Protein AF-A0A960SUM1-F1 (afdb_monomer_lite)

pLDDT: mean 92.99, std 6.2, range [63.38, 98.19]

Structure (mmCIF, N/CA/C/O backbone):
data_AF-A0A960SUM1-F1
#
_entry.id   AF-A0A960SUM1-F1
#
loop_
_atom_site.group_PDB
_atom_site.id
_atom_site.type_symbol
_atom_site.label_atom_id
_atom_site.label_alt_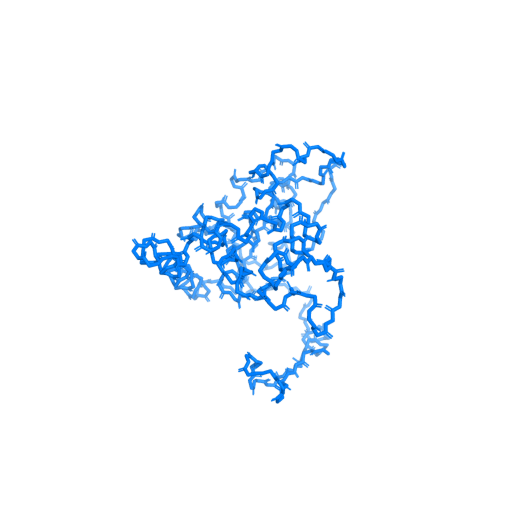id
_atom_s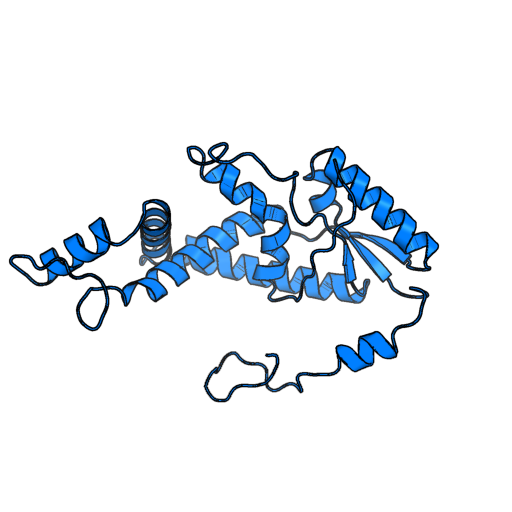ite.label_comp_id
_atom_site.label_asym_id
_atom_site.label_entity_id
_atom_site.label_seq_id
_atom_site.pdbx_PDB_ins_code
_atom_site.Cartn_x
_atom_site.Cartn_y
_atom_site.Cartn_z
_atom_site.occupancy
_atom_site.B_iso_or_equiv
_atom_site.auth_seq_id
_atom_site.auth_comp_id
_atom_site.auth_asym_id
_atom_site.auth_atom_id
_atom_site.pdbx_PDB_model_num
ATOM 1 N N . LEU A 1 1 ? -17.560 8.010 -10.080 1.00 82.81 1 LEU A N 1
ATOM 2 C CA . LEU A 1 1 ? -16.302 7.242 -10.227 1.00 82.81 1 LEU A CA 1
ATOM 3 C C . LEU A 1 1 ? -16.502 5.777 -9.865 1.00 82.81 1 LEU A C 1
ATOM 5 O O . LEU A 1 1 ? -16.188 4.947 -10.697 1.00 82.81 1 LEU A O 1
ATOM 9 N N . ALA A 1 2 ? -17.027 5.442 -8.680 1.00 86.62 2 ALA A N 1
ATOM 10 C CA . ALA A 1 2 ? -17.318 4.045 -8.345 1.00 86.62 2 ALA A CA 1
ATOM 11 C C . ALA A 1 2 ? -18.389 3.439 -9.278 1.00 86.62 2 ALA A C 1
ATOM 13 O O . ALA A 1 2 ? -19.322 4.141 -9.673 1.00 86.62 2 ALA A O 1
ATOM 14 N N . GLY A 1 3 ? -18.257 2.151 -9.601 1.00 87.38 3 GLY A N 1
ATOM 15 C CA . GLY A 1 3 ? -19.145 1.427 -10.514 1.00 87.38 3 GLY A CA 1
ATOM 16 C C . GLY A 1 3 ? -18.465 0.195 -11.091 1.00 87.38 3 GLY A C 1
ATOM 17 O O . GLY A 1 3 ? -17.241 0.147 -11.159 1.00 87.38 3 GLY A O 1
ATOM 18 N N . HIS A 1 4 ? -19.258 -0.787 -11.514 1.00 92.00 4 HIS A N 1
ATOM 19 C CA . HIS A 1 4 ? -18.768 -1.805 -12.438 1.00 92.00 4 HIS A CA 1
ATOM 20 C C . HIS A 1 4 ? -18.506 -1.158 -13.804 1.00 92.00 4 HIS A C 1
ATOM 22 O O . HIS A 1 4 ? -19.353 -0.405 -14.292 1.00 92.00 4 HIS A O 1
ATOM 28 N N . ASP A 1 5 ? -17.388 -1.498 -14.441 1.00 92.94 5 ASP A N 1
ATOM 29 C CA . ASP A 1 5 ? -17.043 -1.059 -15.793 1.00 92.94 5 ASP A CA 1
ATOM 30 C C . ASP A 1 5 ? -16.817 -2.284 -16.694 1.00 92.94 5 ASP A C 1
ATOM 32 O O . ASP A 1 5 ? -15.903 -3.068 -16.440 1.00 92.94 5 ASP A O 1
ATOM 36 N N . PRO A 1 6 ? -17.596 -2.466 -17.779 1.00 94.94 6 PRO A N 1
ATOM 37 C CA . PRO A 1 6 ? -17.378 -3.568 -18.717 1.00 94.94 6 PRO A CA 1
ATOM 38 C C . PRO A 1 6 ? -16.003 -3.545 -19.411 1.00 94.94 6 PRO A C 1
ATOM 40 O O . PRO A 1 6 ? -15.608 -4.565 -19.975 1.00 94.94 6 PRO A O 1
ATOM 43 N N . LYS A 1 7 ? -15.274 -2.419 -19.398 1.00 97.31 7 LYS A N 1
ATOM 44 C CA . LYS A 1 7 ? -13.903 -2.315 -19.929 1.00 97.31 7 LYS A CA 1
ATOM 45 C C . LYS A 1 7 ? -12.823 -2.710 -18.917 1.00 97.31 7 LYS A C 1
ATOM 47 O O . LYS A 1 7 ? -11.662 -2.830 -19.307 1.00 97.31 7 LYS A O 1
ATOM 52 N N . ASP A 1 8 ? -13.190 -2.933 -17.657 1.00 96.38 8 ASP A N 1
ATOM 53 C CA . ASP A 1 8 ? -12.288 -3.353 -16.590 1.00 96.38 8 ASP A CA 1
ATOM 54 C C . ASP A 1 8 ? -12.737 -4.697 -16.002 1.00 96.38 8 ASP A C 1
ATOM 56 O O . ASP A 1 8 ? -13.660 -4.783 -15.189 1.00 96.38 8 ASP A O 1
ATOM 60 N N . ALA A 1 9 ? -12.027 -5.761 -16.389 1.00 96.38 9 ALA A N 1
ATOM 61 C CA . ALA A 1 9 ? -12.263 -7.119 -15.904 1.00 96.38 9 ALA A CA 1
ATOM 62 C C . ALA A 1 9 ? -12.023 -7.286 -14.390 1.00 96.38 9 ALA A C 1
ATOM 64 O O . ALA A 1 9 ? -12.468 -8.278 -13.814 1.00 96.38 9 ALA A O 1
ATOM 65 N N . THR A 1 10 ? -11.328 -6.343 -13.747 1.00 94.69 10 THR A N 1
ATOM 66 C CA . THR A 1 10 ? -11.080 -6.338 -12.298 1.00 94.69 10 THR A CA 1
ATOM 67 C C . THR A 1 10 ? -12.134 -5.554 -11.515 1.00 94.69 10 THR A C 1
ATOM 69 O O . THR A 1 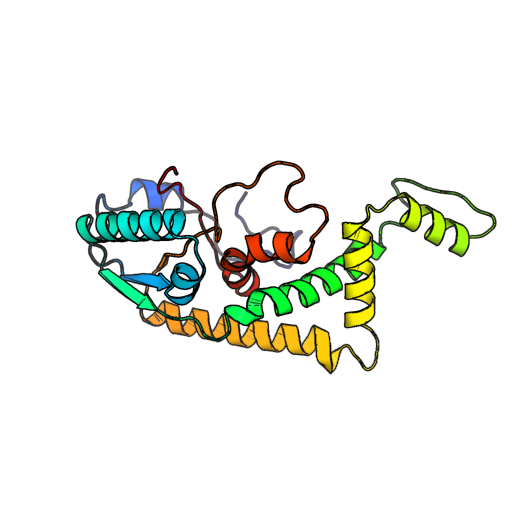10 ? -12.175 -5.646 -10.286 1.00 94.69 10 THR A O 1
ATOM 72 N N . SER A 1 11 ? -13.030 -4.831 -12.201 1.00 94.12 11 SER A N 1
ATOM 73 C CA . SER A 1 11 ? -14.094 -4.069 -11.550 1.00 94.12 11 SER A CA 1
ATOM 74 C C . SER A 1 11 ? -15.134 -4.994 -10.904 1.00 94.12 11 SER A C 1
ATOM 76 O O . SER A 1 11 ? -15.616 -5.973 -11.484 1.00 94.12 11 SER A O 1
ATOM 78 N N . ALA A 1 12 ? -15.502 -4.699 -9.657 1.00 90.69 12 ALA A N 1
ATOM 79 C CA . ALA A 1 12 ? -16.469 -5.512 -8.931 1.00 90.69 12 ALA A CA 1
ATOM 80 C C . ALA A 1 12 ? -17.883 -5.328 -9.505 1.00 90.69 12 ALA A C 1
ATOM 82 O O . ALA A 1 12 ? -18.378 -4.209 -9.618 1.00 90.69 12 ALA A O 1
ATOM 83 N N . ARG A 1 13 ? -18.599 -6.433 -9.754 1.00 85.62 13 ARG A N 1
ATOM 84 C CA . ARG A 1 13 ? -20.017 -6.444 -10.190 1.00 85.62 13 ARG A CA 1
ATOM 85 C C . ARG A 1 13 ? -21.023 -6.032 -9.102 1.00 85.62 13 ARG A C 1
ATOM 87 O O . ARG A 1 13 ? -22.221 -6.257 -9.245 1.00 85.62 13 ARG A O 1
ATOM 94 N N . ARG A 1 14 ? -20.553 -5.467 -7.990 1.00 78.69 14 ARG A N 1
ATOM 95 C CA . ARG A 1 14 ? -21.400 -5.010 -6.884 1.00 78.69 14 ARG A CA 1
ATOM 96 C C . ARG A 1 14 ? -21.939 -3.617 -7.203 1.00 78.69 14 ARG A C 1
ATOM 98 O O . ARG A 1 14 ? -21.248 -2.818 -7.831 1.00 78.69 14 ARG A O 1
ATOM 105 N N . LEU A 1 15 ? -23.154 -3.313 -6.744 1.00 63.38 15 LEU A N 1
ATOM 106 C CA . LEU A 1 15 ? -23.704 -1.961 -6.835 1.00 63.38 15 LEU A CA 1
ATOM 107 C C . LEU A 1 15 ? -22.746 -0.979 -6.156 1.00 63.38 15 LEU A C 1
ATOM 109 O O . LEU A 1 15 ? -22.524 -1.043 -4.947 1.00 63.38 15 LEU A O 1
ATOM 113 N N . ALA A 1 16 ? -22.175 -0.080 -6.949 1.00 63.44 16 ALA A N 1
ATOM 114 C CA . ALA A 1 16 ? -21.485 1.080 -6.428 1.00 63.44 16 ALA A CA 1
ATOM 115 C C . ALA A 1 16 ? -22.516 2.135 -6.040 1.00 63.44 16 ALA A C 1
ATOM 117 O O . ALA A 1 16 ? -23.421 2.444 -6.812 1.00 63.44 16 ALA A O 1
ATOM 118 N N . GLY A 1 17 ? -22.372 2.705 -4.849 1.00 66.50 17 GLY A N 1
ATOM 119 C CA . GLY A 1 17 ? -23.278 3.739 -4.374 1.00 66.50 17 GLY A CA 1
ATOM 120 C C . GLY A 1 17 ? -23.439 3.700 -2.868 1.00 66.50 17 GLY A C 1
ATOM 121 O O . GLY A 1 17 ? -22.749 2.966 -2.171 1.00 66.50 17 GLY A O 1
ATOM 122 N N . GLY A 1 18 ? -24.333 4.540 -2.363 1.00 77.62 18 GLY A N 1
ATOM 123 C CA . GLY A 1 18 ? -24.683 4.549 -0.949 1.00 77.62 18 GLY A CA 1
ATOM 124 C C . GLY A 1 18 ? -23.798 5.420 -0.065 1.00 77.62 18 GLY A C 1
ATOM 125 O O . GLY A 1 18 ? -24.244 5.726 1.019 1.00 77.62 18 GLY A O 1
ATOM 126 N N . HIS A 1 19 ? -22.635 5.924 -0.494 1.00 83.56 19 HIS A N 1
ATOM 127 C CA . HIS A 1 19 ? -21.802 6.795 0.361 1.00 83.56 19 HIS A CA 1
ATOM 128 C C . HIS A 1 19 ? -22.527 8.073 0.821 1.00 83.56 19 HIS A C 1
ATOM 130 O O . HIS A 1 19 ? -22.456 8.444 1.987 1.00 83.56 19 HIS A O 1
ATOM 136 N N . ALA A 1 20 ? -23.252 8.741 -0.084 1.00 81.62 20 ALA A N 1
ATOM 137 C CA . ALA A 1 20 ? -24.026 9.937 0.256 1.00 81.62 20 ALA A CA 1
ATOM 138 C C . ALA A 1 20 ? -25.214 9.616 1.176 1.00 81.62 20 ALA A C 1
ATOM 140 O O . ALA A 1 20 ? -25.508 10.387 2.085 1.00 81.62 20 ALA A O 1
ATOM 141 N N . ALA A 1 21 ? -25.867 8.469 0.958 1.00 81.88 21 ALA A N 1
ATOM 142 C CA . ALA A 1 21 ? -26.927 7.985 1.834 1.00 81.88 21 ALA A CA 1
ATOM 143 C C . ALA A 1 21 ? -26.365 7.611 3.212 1.00 81.88 21 ALA A C 1
ATOM 145 O O . ALA A 1 21 ? -26.797 8.169 4.204 1.00 81.88 21 ALA A O 1
ATOM 146 N N . ALA A 1 22 ? -25.306 6.805 3.254 1.00 82.81 22 ALA A N 1
ATOM 147 C CA . ALA A 1 22 ? -24.573 6.431 4.455 1.00 82.81 22 ALA A CA 1
ATOM 148 C C . ALA A 1 22 ? -24.087 7.648 5.246 1.00 82.81 22 ALA A C 1
ATOM 150 O O . ALA A 1 22 ? -24.146 7.616 6.461 1.00 82.81 22 ALA A O 1
ATOM 151 N N . ARG A 1 23 ? -23.654 8.735 4.589 1.00 83.25 23 ARG A N 1
ATOM 152 C CA . ARG A 1 23 ? -23.311 9.992 5.273 1.00 83.25 23 ARG A CA 1
ATOM 153 C C . ARG A 1 23 ? -24.536 10.691 5.861 1.00 83.25 23 ARG A C 1
ATOM 155 O O . ARG A 1 23 ? -24.449 11.215 6.963 1.00 83.25 23 ARG A O 1
ATOM 162 N N . ARG A 1 24 ? -25.632 10.786 5.107 1.00 83.62 24 ARG A N 1
ATOM 163 C CA . ARG A 1 24 ? -26.866 11.448 5.562 1.00 83.62 24 ARG A CA 1
ATOM 164 C C . ARG A 1 24 ? -27.513 10.685 6.718 1.00 83.62 24 ARG A C 1
ATOM 166 O O . ARG A 1 24 ? -28.018 11.307 7.641 1.00 83.62 24 ARG A O 1
ATOM 173 N N . ASP A 1 25 ? -27.476 9.363 6.636 1.00 83.19 25 ASP A N 1
ATOM 174 C CA . ASP A 1 25 ? -28.108 8.441 7.572 1.00 83.19 25 ASP A CA 1
ATOM 175 C C . ASP A 1 25 ? -27.117 7.995 8.671 1.00 83.19 25 ASP A C 1
ATOM 177 O O . ASP A 1 25 ? -27.452 7.149 9.498 1.00 83.19 25 ASP A O 1
ATOM 181 N N . ALA A 1 26 ? -25.890 8.543 8.678 1.00 80.81 26 ALA A N 1
ATOM 182 C CA . ALA A 1 26 ? -24.887 8.244 9.691 1.00 80.81 26 ALA A CA 1
ATOM 183 C C . ALA A 1 26 ? -25.389 8.716 11.063 1.00 80.81 26 ALA A C 1
ATOM 185 O O . ALA A 1 26 ? -25.790 9.879 11.189 1.00 80.81 26 ALA A O 1
ATOM 186 N N . PRO A 1 27 ? -25.336 7.860 12.097 1.00 76.44 27 PRO A N 1
ATOM 187 C CA . PRO A 1 27 ? -25.594 8.308 13.454 1.00 76.44 27 PRO A CA 1
ATOM 188 C C . PRO A 1 27 ? -24.605 9.419 13.834 1.00 76.44 27 PRO A C 1
ATOM 190 O O . PRO A 1 27 ? -23.462 9.453 13.376 1.00 76.44 27 PRO A O 1
ATOM 193 N N . GLY A 1 28 ? -25.060 10.359 14.665 1.00 80.00 28 GLY A N 1
ATOM 194 C CA . GLY A 1 28 ? -24.212 11.441 15.182 1.00 80.00 28 GLY A CA 1
ATOM 195 C C . GLY A 1 28 ? -23.174 10.974 16.214 1.00 80.00 28 GLY A C 1
ATOM 196 O O . GLY A 1 28 ? -22.300 11.756 16.598 1.00 80.00 28 GLY A O 1
ATOM 197 N N . ASP A 1 29 ? -23.274 9.718 16.649 1.00 88.38 29 ASP A N 1
ATOM 198 C CA . ASP A 1 29 ? -22.363 9.030 17.558 1.00 88.38 29 ASP A CA 1
ATOM 199 C C . ASP A 1 29 ? -21.827 7.727 16.930 1.00 88.38 29 ASP A C 1
ATOM 201 O O . ASP A 1 29 ? -22.209 7.332 15.827 1.00 88.38 29 ASP A O 1
ATOM 205 N N . LEU A 1 30 ? -20.885 7.089 17.621 1.00 92.56 30 LEU A N 1
ATOM 206 C CA . LEU A 1 30 ? -20.239 5.834 17.236 1.00 92.56 30 LEU A CA 1
ATOM 207 C C . LEU A 1 30 ? -20.667 4.671 18.144 1.00 92.56 30 LEU A C 1
ATOM 209 O O . LEU A 1 30 ? -19.923 3.698 18.291 1.00 92.56 30 LEU A O 1
ATOM 213 N N . GLY A 1 31 ? -21.848 4.766 18.762 1.00 93.94 31 GLY A N 1
ATOM 214 C CA . GLY A 1 31 ? -22.364 3.755 19.676 1.00 93.94 31 GLY A CA 1
ATOM 215 C C . GLY A 1 31 ? -22.376 2.360 19.046 1.00 93.94 31 GLY A C 1
ATOM 216 O O . GLY A 1 31 ? -22.973 2.136 17.995 1.00 93.94 31 GLY A O 1
ATOM 217 N N . GLY A 1 32 ? -21.699 1.407 19.690 1.00 90.62 32 GLY A N 1
ATOM 218 C CA . GLY A 1 32 ? -21.639 0.012 19.238 1.00 90.62 32 GLY A CA 1
ATOM 219 C C . GLY A 1 32 ? -20.641 -0.273 18.108 1.00 90.62 32 GLY A C 1
ATOM 220 O O . GLY A 1 32 ? -20.494 -1.433 17.730 1.00 90.62 32 GLY A O 1
ATOM 221 N N . VAL A 1 33 ? -19.921 0.733 17.600 1.00 96.12 33 VAL A N 1
ATOM 222 C CA . VAL A 1 33 ? -18.839 0.532 16.623 1.00 96.12 33 VAL A CA 1
ATOM 223 C C . VAL A 1 33 ? -17.599 -0.012 17.334 1.00 96.12 33 VAL A C 1
ATOM 225 O O . VAL A 1 33 ? -17.149 0.552 18.334 1.00 96.12 33 VAL A O 1
ATOM 228 N N . ARG A 1 34 ? -17.017 -1.097 16.816 1.00 97.81 34 ARG A N 1
ATOM 229 C CA . ARG A 1 34 ? -15.781 -1.704 17.333 1.00 97.81 34 ARG A CA 1
ATOM 230 C C . ARG A 1 34 ? -14.603 -1.319 16.450 1.00 97.81 34 ARG A C 1
ATOM 232 O O . ARG A 1 34 ? -14.585 -1.627 15.259 1.00 97.81 34 ARG A O 1
ATOM 239 N N . ILE A 1 35 ? -13.597 -0.680 17.026 1.00 98.19 35 ILE A N 1
ATOM 240 C CA . ILE A 1 35 ? -12.413 -0.203 16.313 1.00 98.19 35 ILE A CA 1
ATOM 241 C C . ILE A 1 35 ? -11.183 -0.932 16.855 1.00 98.19 35 ILE A C 1
ATOM 243 O O . ILE A 1 35 ? -10.881 -0.879 18.045 1.00 98.19 35 ILE A O 1
ATOM 247 N N . GLY A 1 36 ? -10.459 -1.619 15.976 1.00 97.94 36 GLY A N 1
ATOM 248 C CA . GLY A 1 36 ? -9.147 -2.169 16.302 1.00 97.94 36 GLY A CA 1
ATOM 249 C C . GLY A 1 36 ? -8.092 -1.072 16.248 1.00 97.94 36 GLY A C 1
ATOM 250 O O . GLY A 1 36 ? -7.974 -0.408 15.224 1.00 97.94 36 GLY A O 1
ATOM 251 N N . LEU A 1 37 ? -7.326 -0.879 17.315 1.00 97.44 37 LEU A N 1
ATOM 252 C CA . LEU A 1 37 ? -6.168 0.010 17.334 1.00 97.44 37 LEU A CA 1
ATOM 253 C C . LEU A 1 37 ? -4.916 -0.801 16.983 1.00 97.44 37 LEU A C 1
ATOM 255 O O . LEU A 1 37 ? -4.542 -1.696 17.740 1.00 97.44 37 LEU A O 1
ATOM 259 N N . ASP A 1 38 ? -4.304 -0.532 15.826 1.00 95.88 38 ASP A N 1
ATOM 260 C CA . ASP A 1 38 ? -3.139 -1.289 15.349 1.00 95.88 38 ASP A CA 1
ATOM 261 C C . ASP A 1 38 ? -1.906 -0.970 16.202 1.00 95.88 38 ASP A C 1
ATOM 263 O O . ASP A 1 38 ? -1.250 0.065 16.046 1.00 95.88 38 ASP A O 1
ATOM 267 N N . ARG A 1 39 ? -1.597 -1.885 17.122 1.00 94.75 39 ARG A N 1
ATOM 268 C CA . ARG A 1 39 ? -0.519 -1.716 18.091 1.00 94.75 39 ARG A CA 1
ATOM 269 C C . ARG A 1 39 ? 0.852 -1.681 17.429 1.00 94.75 39 ARG A C 1
ATOM 271 O O . ARG A 1 39 ? 1.679 -0.849 17.788 1.00 94.75 39 ARG A O 1
ATOM 278 N N . TRP A 1 40 ? 1.085 -2.554 16.452 1.00 94.25 40 TRP A N 1
ATOM 279 C CA . TRP A 1 40 ? 2.355 -2.584 15.732 1.00 94.25 40 TRP A CA 1
ATOM 280 C C . TRP A 1 40 ? 2.570 -1.274 14.969 1.00 94.25 40 TRP A C 1
ATOM 282 O O . TRP A 1 40 ? 3.655 -0.701 15.007 1.00 94.25 40 TRP A O 1
ATOM 292 N N . ALA A 1 41 ? 1.526 -0.749 14.325 1.00 94.62 41 ALA A N 1
ATOM 293 C CA . ALA A 1 41 ? 1.627 0.521 13.617 1.00 94.62 41 ALA A CA 1
ATOM 294 C C . ALA A 1 41 ? 1.882 1.709 14.561 1.00 94.62 41 ALA A C 1
ATOM 296 O O . ALA A 1 41 ? 2.674 2.591 14.226 1.00 94.62 41 ALA A O 1
ATOM 297 N N . LEU A 1 42 ? 1.253 1.725 15.742 1.00 95.19 42 LEU A N 1
ATOM 298 C CA . LEU A 1 42 ? 1.525 2.719 16.784 1.00 95.19 42 LEU A CA 1
ATOM 299 C C . LEU A 1 42 ? 2.964 2.654 17.291 1.00 95.19 42 LEU A C 1
ATOM 301 O O . LEU A 1 42 ? 3.599 3.695 17.442 1.00 95.19 42 LEU A O 1
ATOM 305 N N . GLU A 1 43 ? 3.481 1.448 17.542 1.00 94.62 43 GLU A N 1
ATOM 306 C CA . GLU A 1 43 ? 4.853 1.226 18.008 1.00 94.62 43 GLU A CA 1
ATOM 307 C C . GLU A 1 43 ? 5.900 1.759 17.025 1.00 94.62 43 GLU A C 1
ATOM 309 O O . GLU A 1 43 ? 6.972 2.198 17.438 1.00 94.62 43 GLU A O 1
ATOM 314 N N . GLU A 1 44 ? 5.544 1.807 15.749 1.00 94.56 44 GLU A N 1
ATOM 315 C CA . GLU A 1 44 ? 6.411 2.209 14.645 1.00 94.56 44 GLU A CA 1
ATOM 316 C C . GLU A 1 44 ? 6.256 3.680 14.261 1.00 94.56 44 GLU A C 1
ATOM 318 O O . GLU A 1 44 ? 7.013 4.191 13.434 1.00 94.56 44 GLU A O 1
ATOM 323 N N . ALA A 1 45 ? 5.289 4.367 14.868 1.00 95.62 45 ALA A N 1
ATOM 324 C CA . ALA A 1 45 ? 5.111 5.797 14.731 1.00 95.62 45 ALA A CA 1
ATOM 325 C C . ALA A 1 45 ? 6.020 6.574 15.694 1.00 95.62 45 ALA A C 1
ATOM 327 O O . ALA A 1 45 ? 6.205 6.213 16.866 1.00 95.62 45 ALA A O 1
ATOM 328 N N . GLU A 1 46 ? 6.544 7.690 15.192 1.00 95.81 46 GLU A N 1
ATOM 329 C CA . GLU A 1 46 ? 7.245 8.714 15.956 1.00 95.81 46 GLU A CA 1
ATOM 330 C C . GLU A 1 46 ? 6.334 9.278 17.054 1.00 95.81 46 GLU A C 1
ATOM 332 O O . GLU A 1 46 ? 5.110 9.339 16.906 1.00 95.81 46 GLU A O 1
ATOM 337 N N . ALA A 1 47 ? 6.932 9.726 18.161 1.00 96.06 47 ALA A N 1
ATOM 338 C CA . ALA A 1 47 ? 6.192 10.142 19.353 1.00 96.06 47 ALA A CA 1
ATOM 339 C C . ALA A 1 47 ? 5.073 11.178 19.086 1.00 96.06 47 ALA A C 1
ATOM 341 O O . ALA A 1 47 ? 3.973 10.970 19.600 1.00 96.06 47 ALA A O 1
ATOM 342 N N . PRO A 1 48 ? 5.265 12.229 18.257 1.00 95.88 48 PRO A N 1
ATOM 343 C CA . PRO A 1 48 ? 4.192 13.185 17.968 1.00 95.88 48 PRO A CA 1
ATOM 344 C C . PRO A 1 48 ? 3.008 12.558 17.220 1.00 95.88 48 PRO A C 1
ATOM 346 O O . PRO A 1 48 ? 1.853 12.866 17.506 1.00 95.88 48 PRO A O 1
ATOM 349 N N . VAL A 1 49 ? 3.282 11.648 16.279 1.00 96.94 49 VAL A N 1
ATOM 350 C CA . VAL A 1 49 ? 2.242 10.952 15.508 1.00 96.94 49 VAL A CA 1
ATOM 351 C C . VAL A 1 49 ? 1.487 9.971 16.400 1.00 96.94 49 VAL A C 1
ATOM 353 O O . VAL A 1 49 ? 0.258 9.921 16.354 1.00 96.94 49 VAL A O 1
ATOM 356 N N . ARG A 1 50 ? 2.211 9.225 17.240 1.00 96.56 50 ARG A N 1
ATOM 357 C CA . ARG A 1 50 ? 1.620 8.313 18.223 1.00 96.56 50 ARG A CA 1
ATOM 358 C C . ARG A 1 50 ? 0.668 9.052 19.160 1.00 96.56 50 ARG A C 1
ATOM 360 O O . ARG A 1 50 ? -0.489 8.662 19.253 1.00 96.56 50 ARG A O 1
ATOM 367 N N . ALA A 1 51 ? 1.123 10.156 19.752 1.00 96.50 51 ALA A N 1
ATOM 368 C CA . ALA A 1 51 ? 0.311 10.972 20.652 1.00 96.50 51 ALA A CA 1
ATOM 369 C C . ALA A 1 51 ? -0.961 11.505 19.968 1.00 96.50 51 ALA A C 1
ATOM 371 O O . ALA A 1 51 ? -2.035 11.505 20.565 1.00 96.50 51 ALA A O 1
ATOM 372 N N . ALA A 1 52 ? -0.873 11.914 18.696 1.00 97.38 52 ALA A N 1
ATOM 373 C CA . ALA A 1 52 ? -2.039 12.367 17.938 1.00 97.38 52 ALA A CA 1
ATOM 374 C C . ALA A 1 52 ? -3.059 11.240 17.688 1.00 97.38 52 ALA A C 1
ATOM 376 O O . ALA A 1 52 ? -4.265 11.468 17.772 1.00 97.38 52 ALA A O 1
ATOM 377 N N . ILE A 1 53 ? -2.596 10.019 17.402 1.00 97.50 53 ILE A N 1
ATOM 378 C CA . ILE A 1 53 ? -3.483 8.861 17.214 1.00 97.50 53 ILE A CA 1
ATOM 379 C C . ILE A 1 53 ? -4.094 8.415 18.543 1.00 97.50 53 ILE A C 1
ATOM 381 O O . ILE A 1 53 ? -5.280 8.100 18.577 1.00 97.50 53 ILE A O 1
ATOM 385 N N . GLU A 1 54 ? -3.330 8.434 19.634 1.00 96.31 54 GLU A N 1
ATOM 386 C CA . GLU A 1 54 ? -3.838 8.163 20.983 1.00 96.31 54 GLU A CA 1
ATOM 387 C C . GLU A 1 54 ? -4.926 9.176 21.372 1.00 96.31 54 GLU A C 1
ATOM 389 O O . GLU A 1 54 ? -6.020 8.772 21.764 1.00 96.31 54 GLU A O 1
ATOM 394 N N . ALA A 1 55 ? -4.700 10.475 21.153 1.00 97.06 55 ALA A N 1
ATOM 395 C CA . ALA A 1 55 ? -5.709 11.511 21.387 1.00 97.06 55 ALA A CA 1
ATOM 396 C C . ALA A 1 55 ? -6.968 11.307 20.524 1.00 97.06 55 ALA A C 1
ATOM 398 O O . ALA A 1 55 ? -8.090 11.399 21.021 1.00 97.06 55 ALA A O 1
ATOM 399 N N . ALA A 1 56 ? -6.803 10.967 19.241 1.00 97.00 56 ALA A N 1
ATOM 400 C CA . ALA A 1 56 ? -7.930 10.630 18.372 1.00 97.00 56 ALA A CA 1
ATOM 401 C C . ALA A 1 56 ? -8.689 9.388 18.862 1.00 97.00 56 ALA A C 1
ATOM 403 O O . ALA A 1 56 ? -9.913 9.328 18.751 1.00 97.00 56 ALA A O 1
ATOM 404 N N . SER A 1 57 ? -7.976 8.410 19.424 1.00 97.00 57 SER A N 1
ATOM 405 C CA . SER A 1 57 ? -8.566 7.200 19.991 1.00 97.00 57 SER A CA 1
ATOM 406 C C . SER A 1 57 ? -9.478 7.516 21.182 1.00 97.00 57 SER A C 1
ATOM 408 O O . SER A 1 57 ? -10.574 6.962 21.263 1.00 97.00 57 SER A O 1
ATOM 410 N N . GLU A 1 58 ? -9.093 8.467 22.040 1.00 97.31 58 GLU A N 1
ATOM 411 C CA . GLU A 1 58 ? -9.928 8.930 23.154 1.00 97.31 58 GLU A CA 1
ATOM 412 C C . GLU A 1 58 ? -11.177 9.664 22.657 1.00 97.31 58 GLU A C 1
ATOM 414 O O . GLU A 1 58 ? -12.282 9.345 23.090 1.00 97.31 58 GLU A O 1
ATOM 419 N N . VAL A 1 59 ? -11.048 10.541 21.656 1.00 96.00 59 VAL A N 1
ATOM 420 C CA . VAL A 1 59 ? -12.212 11.208 21.043 1.00 96.00 59 VAL A CA 1
ATOM 421 C C . VAL A 1 59 ? -13.199 10.189 20.461 1.00 96.00 59 VAL A C 1
ATOM 423 O O . VAL A 1 59 ? -14.410 10.345 20.601 1.00 96.00 59 VAL A O 1
ATOM 426 N N . LEU A 1 60 ? -12.718 9.118 19.821 1.00 96.31 60 LEU A N 1
ATOM 427 C CA . LEU A 1 60 ? -13.595 8.060 19.306 1.00 96.31 60 LEU A CA 1
ATOM 428 C C . LEU A 1 60 ? -14.333 7.326 20.437 1.00 96.31 60 LEU A C 1
ATOM 430 O O . LEU A 1 60 ? -15.527 7.049 20.293 1.00 96.31 60 LEU A O 1
ATOM 434 N N . LYS A 1 61 ? -13.658 7.056 21.565 1.00 96.62 61 LYS A N 1
ATOM 435 C CA . LYS A 1 61 ? -14.276 6.464 22.765 1.00 96.62 61 LYS A CA 1
ATOM 436 C C . LYS A 1 61 ? -15.335 7.385 23.372 1.00 96.62 61 LYS A C 1
ATOM 438 O O . LYS A 1 61 ? -16.436 6.924 23.657 1.00 96.62 61 LYS A O 1
ATOM 443 N N . GLU A 1 62 ? -15.049 8.681 23.509 1.00 96.06 62 GLU A N 1
ATOM 444 C CA . GLU A 1 62 ? -16.008 9.690 23.995 1.00 96.06 62 GLU A CA 1
ATOM 445 C C . GLU A 1 62 ? -17.262 9.769 23.117 1.00 96.06 62 GLU A C 1
ATOM 447 O O . GLU A 1 62 ? -18.362 10.030 23.600 1.00 96.06 62 GLU A O 1
ATOM 452 N N . ARG A 1 63 ? -17.111 9.501 21.815 1.00 95.06 63 ARG A N 1
ATOM 453 C CA . ARG A 1 63 ? -18.221 9.406 20.860 1.00 95.06 63 ARG A CA 1
ATOM 454 C C . ARG A 1 63 ? -18.935 8.053 20.873 1.00 95.06 63 ARG A C 1
ATOM 456 O O . ARG A 1 63 ? -19.845 7.872 20.074 1.00 95.06 63 ARG A O 1
ATOM 463 N N . GLY A 1 64 ? -18.574 7.126 21.758 1.00 95.88 64 GLY A N 1
ATOM 464 C CA . GLY A 1 64 ? -19.281 5.859 21.974 1.00 95.88 64 GLY A CA 1
ATOM 465 C C . GLY A 1 64 ? -18.691 4.640 21.261 1.00 95.88 64 GLY A C 1
ATOM 466 O O . GLY A 1 64 ? -19.266 3.554 21.367 1.00 95.88 64 GLY A O 1
ATOM 467 N N . ALA A 1 65 ? -17.557 4.781 20.562 1.00 97.44 65 ALA A N 1
ATOM 468 C CA . ALA A 1 65 ? -16.872 3.636 19.969 1.00 97.44 65 ALA A CA 1
ATOM 469 C C . ALA A 1 65 ? -16.186 2.781 21.045 1.00 97.44 65 ALA A C 1
ATOM 471 O O . ALA A 1 65 ? -15.669 3.280 22.044 1.00 97.44 65 ALA A O 1
ATOM 472 N N . THR A 1 66 ? -16.103 1.477 20.799 1.00 97.88 66 THR A N 1
ATOM 473 C CA . THR A 1 66 ? -15.295 0.554 21.603 1.00 97.88 66 THR A CA 1
ATOM 474 C C . THR A 1 66 ? -13.971 0.304 20.902 1.00 97.88 66 THR A C 1
ATOM 476 O O . THR A 1 66 ? -13.948 -0.063 19.729 1.00 97.88 66 THR A O 1
ATOM 479 N N . LEU A 1 67 ? -12.859 0.528 21.600 1.00 97.81 67 LEU A N 1
ATOM 480 C CA . LEU A 1 67 ? -11.521 0.333 21.048 1.00 97.81 67 LEU A CA 1
ATOM 481 C C . LEU A 1 67 ? -10.836 -0.852 21.722 1.00 97.81 67 LEU A C 1
ATOM 483 O O . LEU A 1 67 ? -10.876 -0.979 22.944 1.00 97.81 67 LEU A O 1
ATOM 487 N N . ALA A 1 68 ? -10.184 -1.690 20.923 1.00 96.12 68 ALA A N 1
ATOM 488 C CA . ALA A 1 68 ? -9.348 -2.783 21.404 1.00 96.12 68 ALA A CA 1
ATOM 489 C C . ALA A 1 68 ? -8.011 -2.775 20.662 1.00 96.12 68 ALA A C 1
ATOM 491 O O . ALA A 1 68 ? -7.986 -2.611 19.442 1.00 96.12 68 ALA A O 1
ATOM 492 N N . GLU A 1 69 ? -6.905 -2.967 21.380 1.00 96.38 69 GLU A N 1
ATOM 493 C CA . GLU A 1 69 ? -5.604 -3.173 20.741 1.00 96.38 69 GLU A CA 1
ATOM 494 C C . GLU A 1 69 ? -5.619 -4.460 19.920 1.00 96.38 69 GLU A C 1
ATOM 496 O O . GLU A 1 69 ? -6.083 -5.510 20.375 1.00 96.38 69 GLU A O 1
ATOM 501 N N . VAL A 1 70 ? -5.096 -4.379 18.701 1.00 95.19 70 VAL A N 1
ATOM 502 C CA . VAL A 1 70 ? -4.992 -5.512 17.786 1.00 95.19 70 VAL A CA 1
ATOM 503 C C . VAL A 1 70 ? -3.622 -5.524 17.127 1.00 95.19 70 VAL A C 1
ATOM 505 O O . VAL A 1 70 ? -3.021 -4.480 16.881 1.00 95.19 70 VAL A O 1
ATOM 508 N N . THR A 1 71 ? -3.152 -6.724 16.796 1.00 86.50 71 THR A N 1
ATOM 509 C CA . THR A 1 71 ? -1.909 -6.916 16.049 1.00 86.50 71 THR A CA 1
ATOM 510 C C . THR A 1 71 ? -2.189 -7.795 14.845 1.00 86.50 71 THR A C 1
ATOM 512 O O . THR A 1 71 ? -2.674 -8.921 14.974 1.00 86.50 71 THR A O 1
ATOM 515 N N . LEU A 1 72 ? -1.871 -7.281 13.661 1.00 85.00 72 LEU A N 1
ATOM 516 C CA . LEU A 1 72 ? -1.920 -8.053 12.428 1.00 85.00 72 LEU A CA 1
ATOM 517 C C . LEU A 1 72 ? -0.617 -8.842 12.263 1.00 85.00 72 LEU A C 1
ATOM 519 O O . LEU A 1 72 ? 0.469 -8.263 12.335 1.00 85.00 72 LEU A O 1
ATOM 523 N N . PRO A 1 73 ? -0.688 -10.162 12.032 1.00 80.25 73 PRO A N 1
ATOM 524 C CA . PRO A 1 73 ? 0.512 -10.938 11.784 1.00 80.25 73 PRO A CA 1
ATOM 525 C C . PRO A 1 73 ? 1.151 -10.500 10.460 1.00 80.25 73 PRO A C 1
ATOM 527 O O . PRO A 1 73 ? 0.457 -10.259 9.473 1.00 80.25 73 PRO A O 1
ATOM 530 N N . LEU A 1 74 ? 2.487 -10.489 10.424 1.00 86.75 74 LEU A N 1
ATOM 531 C CA . LEU A 1 74 ? 3.302 -10.243 9.224 1.00 86.75 74 LEU A CA 1
ATOM 532 C C . LEU A 1 74 ? 3.266 -8.803 8.677 1.00 86.75 74 LEU A C 1
ATOM 534 O O . LEU A 1 74 ? 3.792 -8.574 7.584 1.00 86.75 74 LEU A O 1
ATOM 538 N N . SER A 1 75 ? 2.713 -7.828 9.409 1.00 86.62 75 SER A N 1
ATOM 539 C CA . SER A 1 75 ? 2.703 -6.418 8.982 1.00 86.62 75 SER A CA 1
ATOM 540 C C . SER A 1 75 ? 4.110 -5.881 8.682 1.00 86.62 75 SER A C 1
ATOM 542 O O . SER A 1 75 ? 4.316 -5.194 7.683 1.00 86.62 75 SER A O 1
ATOM 544 N N . GLU A 1 76 ? 5.112 -6.301 9.456 1.00 88.81 76 GLU A N 1
ATOM 545 C CA . GLU A 1 76 ? 6.533 -5.980 9.248 1.00 88.81 76 GLU A CA 1
ATOM 546 C C . GLU A 1 76 ? 7.119 -6.468 7.919 1.00 88.81 76 GLU A C 1
ATOM 548 O O . GLU A 1 76 ? 8.094 -5.909 7.415 1.00 88.81 76 GLU A O 1
ATOM 553 N N . HIS A 1 77 ? 6.507 -7.475 7.303 1.00 93.19 77 HIS A N 1
ATOM 554 C CA . HIS A 1 77 ? 6.944 -8.011 6.020 1.00 93.19 77 HIS A CA 1
ATOM 555 C C . HIS A 1 77 ? 6.154 -7.454 4.831 1.00 93.19 77 HIS A C 1
ATOM 557 O O . HIS A 1 77 ? 6.525 -7.713 3.680 1.00 93.19 77 HIS A O 1
ATOM 563 N N . ALA A 1 78 ? 5.093 -6.678 5.076 1.00 94.06 78 ALA A N 1
ATOM 564 C CA . ALA A 1 78 ? 4.254 -6.110 4.025 1.00 94.06 78 ALA A CA 1
ATOM 565 C C . ALA A 1 78 ? 5.063 -5.226 3.067 1.00 94.06 78 ALA A C 1
ATOM 567 O O . ALA A 1 78 ? 4.906 -5.335 1.853 1.00 94.06 78 ALA A O 1
ATOM 568 N N . LEU A 1 79 ? 5.987 -4.413 3.594 1.00 94.25 79 LEU A N 1
ATOM 569 C CA . LEU A 1 79 ? 6.860 -3.569 2.776 1.00 94.25 79 LEU A CA 1
ATOM 570 C C . LEU A 1 79 ? 7.702 -4.399 1.794 1.00 94.25 79 LEU A C 1
ATOM 572 O O . LEU A 1 79 ? 7.754 -4.090 0.603 1.00 94.25 79 LEU A O 1
ATOM 576 N N . SER A 1 80 ? 8.320 -5.478 2.273 1.00 93.75 80 SER A N 1
ATOM 577 C CA . SER A 1 80 ? 9.152 -6.361 1.449 1.00 93.75 80 SER A CA 1
ATOM 578 C C . SER A 1 80 ? 8.333 -7.094 0.387 1.00 93.75 80 SER A C 1
ATOM 580 O O . SER A 1 80 ? 8.727 -7.138 -0.780 1.00 93.75 80 SER A O 1
ATOM 582 N N . ALA A 1 81 ? 7.170 -7.634 0.766 1.00 95.69 81 ALA A N 1
ATOM 583 C CA . ALA A 1 81 ? 6.280 -8.305 -0.177 1.00 95.69 81 ALA A CA 1
ATOM 584 C C . ALA A 1 81 ? 5.766 -7.335 -1.249 1.00 95.69 81 ALA A C 1
ATOM 586 O O . ALA A 1 81 ? 5.820 -7.647 -2.439 1.00 95.69 81 ALA A O 1
ATOM 587 N N . TYR A 1 82 ? 5.345 -6.134 -0.848 1.00 96.19 82 TYR A N 1
ATOM 588 C CA . TYR A 1 82 ? 4.929 -5.091 -1.778 1.00 96.19 82 TYR A CA 1
ATOM 589 C C . TYR A 1 82 ? 6.057 -4.690 -2.724 1.00 96.19 82 TYR A C 1
ATOM 591 O O . TYR A 1 82 ? 5.833 -4.603 -3.927 1.00 96.19 82 TYR A O 1
ATOM 599 N N . ALA A 1 83 ? 7.276 -4.484 -2.219 1.00 94.38 83 ALA A N 1
ATOM 600 C CA . ALA A 1 83 ? 8.404 -4.089 -3.053 1.00 94.38 83 ALA A CA 1
ATOM 601 C C . ALA A 1 83 ? 8.668 -5.096 -4.183 1.00 94.38 83 ALA A C 1
ATOM 603 O O . ALA A 1 83 ? 8.905 -4.672 -5.315 1.00 94.38 83 ALA A O 1
ATOM 604 N N . LEU A 1 84 ? 8.572 -6.400 -3.899 1.00 95.50 84 LEU A N 1
ATOM 605 C CA . LEU A 1 84 ? 8.721 -7.462 -4.897 1.00 95.50 84 LEU A CA 1
ATOM 606 C C . LEU A 1 84 ? 7.541 -7.514 -5.871 1.00 95.50 84 LEU A C 1
ATOM 608 O O . LEU A 1 84 ? 7.763 -7.518 -7.081 1.00 95.50 84 LEU A O 1
ATOM 612 N N . ILE A 1 85 ? 6.305 -7.515 -5.362 1.00 97.12 85 ILE A N 1
ATOM 613 C CA . ILE A 1 85 ? 5.095 -7.601 -6.193 1.00 97.12 85 ILE A CA 1
ATOM 614 C C . ILE A 1 85 ? 5.002 -6.389 -7.123 1.00 97.12 85 ILE A C 1
ATOM 616 O O . ILE A 1 85 ? 4.930 -6.542 -8.342 1.00 97.12 85 ILE A O 1
ATOM 620 N N . ALA A 1 86 ? 5.085 -5.183 -6.561 1.00 96.75 86 ALA A N 1
ATOM 621 C CA . ALA A 1 86 ? 4.971 -3.943 -7.312 1.00 96.75 86 ALA A CA 1
ATOM 622 C C . ALA A 1 86 ? 6.103 -3.793 -8.334 1.00 96.75 86 ALA A C 1
ATOM 624 O O . ALA A 1 86 ? 5.854 -3.355 -9.453 1.00 96.75 86 ALA A O 1
ATOM 625 N N . ALA A 1 87 ? 7.342 -4.176 -7.997 1.00 96.38 87 ALA A N 1
ATOM 626 C CA . ALA A 1 87 ? 8.447 -4.134 -8.954 1.00 96.38 87 ALA A CA 1
ATOM 627 C C . ALA A 1 87 ? 8.253 -5.139 -10.099 1.00 96.38 87 ALA A C 1
ATOM 629 O O . ALA A 1 87 ? 8.435 -4.773 -11.262 1.00 96.38 87 ALA A O 1
ATOM 630 N N . ALA A 1 88 ? 7.861 -6.380 -9.790 1.00 96.62 88 ALA A N 1
ATOM 631 C CA . ALA A 1 88 ? 7.581 -7.415 -10.783 1.00 96.62 88 ALA A CA 1
ATOM 632 C C . ALA A 1 88 ? 6.488 -6.963 -11.763 1.00 96.62 88 ALA A C 1
ATOM 634 O O . ALA A 1 88 ? 6.718 -6.921 -12.976 1.00 96.62 88 ALA A O 1
ATOM 635 N N . GLU A 1 89 ? 5.346 -6.514 -11.246 1.00 97.00 89 GLU A N 1
ATOM 636 C CA . GLU A 1 89 ? 4.227 -6.036 -12.059 1.00 97.00 89 GLU A CA 1
ATOM 637 C C . GLU A 1 89 ? 4.577 -4.760 -12.834 1.00 97.00 89 GLU A C 1
ATOM 639 O O . GLU A 1 89 ? 4.274 -4.660 -14.025 1.00 97.00 89 GLU A O 1
ATOM 644 N N . ALA A 1 90 ? 5.291 -3.811 -12.217 1.00 97.69 90 ALA A N 1
ATOM 645 C CA . ALA A 1 90 ? 5.782 -2.618 -12.903 1.00 97.69 90 ALA A CA 1
ATOM 646 C C . ALA A 1 90 ? 6.718 -2.980 -14.063 1.00 97.69 90 ALA A C 1
ATOM 648 O O . ALA A 1 90 ? 6.599 -2.407 -15.144 1.00 97.69 90 ALA A O 1
ATOM 649 N N . SER A 1 91 ? 7.620 -3.949 -13.885 1.00 96.88 91 SER A N 1
ATOM 650 C CA . SER A 1 91 ? 8.557 -4.349 -14.939 1.00 96.88 91 SER A CA 1
ATOM 651 C C . SER A 1 91 ? 7.846 -4.865 -16.197 1.00 96.88 91 SER A C 1
ATOM 653 O O . SER A 1 91 ? 8.236 -4.502 -17.309 1.00 96.88 91 SER A O 1
ATOM 655 N N . SER A 1 92 ? 6.754 -5.615 -16.016 1.00 96.44 92 SER A N 1
ATOM 656 C CA . SER A 1 92 ? 5.872 -6.076 -17.091 1.00 96.44 92 SER A CA 1
ATOM 657 C C . SER A 1 92 ? 5.057 -4.922 -17.686 1.00 96.44 92 SER A C 1
ATOM 659 O O . SER A 1 92 ? 5.098 -4.671 -18.892 1.00 96.44 92 SER A O 1
ATOM 661 N N . ASN A 1 93 ? 4.386 -4.132 -16.842 1.00 97.69 93 ASN A N 1
ATOM 662 C CA . ASN A 1 93 ? 3.529 -3.032 -17.286 1.00 97.69 93 ASN A CA 1
ATOM 663 C C . ASN A 1 93 ? 4.290 -1.980 -18.100 1.00 97.69 93 ASN A C 1
ATOM 665 O O . ASN A 1 93 ? 3.771 -1.485 -19.107 1.00 97.69 93 ASN A O 1
ATOM 669 N N . LEU A 1 94 ? 5.527 -1.674 -17.699 1.00 97.81 94 LEU A N 1
ATOM 670 C CA . LEU A 1 94 ? 6.392 -0.692 -18.348 1.00 97.81 94 LEU A CA 1
ATOM 671 C C . LEU A 1 94 ? 7.149 -1.258 -19.561 1.00 97.81 94 LEU A C 1
ATOM 673 O O . LEU A 1 94 ? 7.828 -0.498 -20.258 1.00 97.81 94 LEU A O 1
ATOM 677 N N . ALA A 1 95 ? 7.047 -2.556 -19.865 1.00 96.81 95 ALA A N 1
ATOM 678 C CA . ALA A 1 95 ? 7.667 -3.144 -21.056 1.00 96.81 95 ALA A CA 1
ATOM 679 C C . ALA A 1 95 ? 7.110 -2.541 -22.359 1.00 96.81 95 ALA A C 1
ATOM 681 O O . ALA A 1 95 ? 7.829 -2.445 -23.347 1.00 96.81 95 ALA A O 1
ATOM 682 N N . ARG A 1 96 ? 5.863 -2.045 -22.335 1.00 97.44 96 ARG A N 1
ATOM 683 C CA . ARG A 1 96 ? 5.194 -1.421 -23.490 1.00 97.44 96 ARG A CA 1
ATOM 684 C C . ARG A 1 96 ? 5.825 -0.108 -23.967 1.00 97.44 96 ARG A C 1
ATOM 686 O O . ARG A 1 96 ? 5.533 0.317 -25.082 1.00 97.44 96 ARG A O 1
ATOM 693 N N . PHE A 1 97 ? 6.616 0.559 -23.121 1.00 97.62 97 PHE A N 1
ATOM 694 C CA . PHE A 1 97 ? 7.268 1.825 -23.455 1.00 97.62 97 PHE A CA 1
ATOM 695 C C . PHE A 1 97 ? 8.596 1.545 -24.153 1.00 97.62 97 PHE A C 1
ATOM 697 O O . PHE A 1 97 ? 9.620 1.266 -23.518 1.00 97.62 97 PHE A O 1
ATOM 704 N N . ASP A 1 98 ? 8.543 1.591 -25.476 1.00 96.44 98 ASP A N 1
ATOM 705 C CA . ASP A 1 98 ? 9.610 1.134 -26.358 1.00 96.44 98 ASP A CA 1
ATOM 706 C C . ASP A 1 98 ? 9.902 2.115 -27.516 1.00 96.44 98 ASP A C 1
ATOM 708 O O . ASP A 1 98 ? 10.865 1.933 -28.259 1.00 96.44 98 ASP A O 1
ATOM 712 N N . GLY A 1 99 ? 9.105 3.185 -27.636 1.00 96.62 99 GLY A N 1
ATOM 713 C CA . GLY A 1 99 ? 9.234 4.217 -28.666 1.00 96.62 99 GLY A CA 1
ATOM 714 C C . GLY A 1 99 ? 8.747 3.799 -30.055 1.00 96.62 99 GLY A C 1
ATOM 715 O O . GLY A 1 99 ? 9.017 4.511 -31.020 1.00 96.62 99 GLY A O 1
ATOM 716 N N . VAL A 1 100 ? 8.058 2.659 -30.195 1.00 97.00 100 VAL A N 1
ATOM 717 C CA . VAL A 1 100 ? 7.567 2.172 -31.498 1.00 97.00 100 VAL A CA 1
ATOM 718 C C . VAL A 1 100 ? 6.205 2.760 -31.832 1.00 97.00 100 VAL A C 1
ATOM 720 O O . VAL A 1 100 ? 6.025 3.317 -32.910 1.00 97.00 100 VAL A O 1
ATOM 723 N N . ARG A 1 101 ? 5.246 2.632 -30.910 1.00 97.12 101 ARG A N 1
ATOM 724 C CA . ARG A 1 101 ? 3.855 3.070 -31.126 1.00 97.12 101 ARG A CA 1
ATOM 725 C C . ARG A 1 101 ? 3.617 4.511 -30.689 1.00 97.12 101 ARG A C 1
ATOM 727 O O . ARG A 1 101 ? 2.797 5.198 -31.283 1.00 97.12 101 ARG A O 1
ATOM 734 N N . PHE A 1 102 ? 4.290 4.947 -29.627 1.00 97.31 102 PHE A N 1
ATOM 735 C CA . PHE A 1 102 ? 4.095 6.262 -29.021 1.00 97.31 102 PHE A CA 1
ATOM 736 C C . PHE A 1 102 ? 5.277 6.648 -28.121 1.00 97.31 102 PHE A C 1
ATOM 738 O O . PHE A 1 102 ? 6.090 5.805 -27.732 1.00 97.31 102 PHE A O 1
ATOM 745 N N . GLY A 1 103 ? 5.320 7.926 -27.741 1.00 96.38 103 GLY A N 1
ATOM 746 C CA . GLY A 1 103 ? 6.267 8.468 -26.769 1.00 96.38 103 GLY A CA 1
ATOM 747 C C . GLY A 1 103 ? 7.659 8.751 -27.336 1.00 96.38 103 GLY A C 1
ATOM 748 O O . GLY A 1 103 ? 7.857 8.871 -28.544 1.00 96.38 103 GLY A O 1
ATOM 749 N N . ARG A 1 104 ? 8.633 8.897 -26.429 1.00 95.56 104 ARG A N 1
ATOM 750 C CA . ARG A 1 104 ? 10.033 9.167 -26.781 1.00 95.56 104 ARG A CA 1
ATOM 751 C C . ARG A 1 104 ? 10.595 8.018 -27.616 1.00 95.56 104 ARG A C 1
ATOM 753 O O . ARG A 1 104 ? 10.409 6.860 -27.258 1.00 95.56 104 ARG A O 1
ATOM 760 N N . ARG A 1 105 ? 11.360 8.345 -28.659 1.00 97.50 105 ARG A N 1
ATOM 761 C CA . ARG A 1 105 ? 12.124 7.381 -29.455 1.00 97.50 105 ARG A CA 1
ATOM 762 C C . ARG A 1 105 ? 13.542 7.884 -29.680 1.00 97.50 105 ARG A C 1
ATOM 764 O O . ARG A 1 105 ? 13.752 8.960 -30.224 1.00 97.50 105 ARG A O 1
ATOM 771 N N . GLU A 1 106 ? 14.513 7.071 -29.297 1.00 96.56 106 GLU A N 1
ATOM 772 C CA . GLU A 1 106 ? 15.939 7.301 -29.515 1.00 96.56 106 GLU A CA 1
ATOM 773 C C . GLU A 1 106 ? 16.418 6.356 -30.616 1.00 96.56 106 GLU A C 1
ATOM 775 O O . GLU A 1 106 ? 16.921 5.272 -30.327 1.00 96.56 106 GLU A O 1
ATOM 780 N N . ARG A 1 107 ? 16.215 6.726 -31.887 1.00 96.19 107 ARG A N 1
ATOM 781 C CA . ARG A 1 107 ? 16.621 5.877 -33.019 1.00 96.19 107 ARG A CA 1
ATOM 782 C C . ARG A 1 107 ? 18.133 5.633 -32.985 1.00 96.19 107 ARG A C 1
ATOM 784 O O . ARG A 1 107 ? 18.912 6.559 -32.750 1.00 96.19 107 ARG A O 1
ATOM 791 N N . ARG A 1 108 ? 18.523 4.383 -33.198 1.00 96.94 108 ARG A N 1
ATOM 792 C CA . ARG A 1 108 ? 19.906 3.902 -33.275 1.00 96.94 108 ARG A CA 1
ATOM 793 C C . ARG A 1 108 ? 20.070 2.995 -34.494 1.00 96.94 108 ARG A C 1
ATOM 795 O O . ARG A 1 108 ? 19.127 2.832 -35.269 1.00 96.94 108 ARG A O 1
ATOM 802 N N . GLU A 1 109 ? 21.273 2.467 -34.660 1.00 96.19 109 GLU A N 1
ATOM 803 C CA . GLU A 1 109 ? 21.706 1.603 -35.755 1.00 96.19 109 GLU A CA 1
ATOM 804 C C . GLU A 1 109 ? 20.787 0.394 -35.965 1.00 96.19 109 GLU A C 1
ATOM 806 O O . GLU A 1 109 ? 20.447 0.073 -37.102 1.00 96.19 109 GLU A O 1
ATOM 811 N N . ASP A 1 110 ? 20.310 -0.212 -34.877 1.00 97.69 110 ASP A N 1
ATOM 812 C CA . ASP A 1 110 ? 19.389 -1.339 -34.916 1.00 97.69 110 ASP A CA 1
ATOM 813 C C . ASP A 1 110 ? 18.229 -1.192 -33.914 1.00 97.69 110 ASP A C 1
ATOM 815 O O . ASP A 1 110 ? 18.134 -0.239 -33.123 1.00 97.69 110 ASP A O 1
ATOM 819 N N . LEU A 1 111 ? 17.291 -2.140 -33.981 1.00 96.56 111 LEU A N 1
ATOM 820 C CA . LEU A 1 111 ? 16.091 -2.144 -33.149 1.00 96.56 111 LEU A CA 1
ATOM 821 C C . LEU A 1 111 ? 16.412 -2.331 -31.657 1.00 96.56 111 LEU A C 1
ATOM 823 O O . LEU A 1 111 ? 15.835 -1.641 -30.815 1.00 96.56 111 LEU A O 1
ATOM 827 N N . MET A 1 112 ? 17.354 -3.211 -31.315 1.00 97.56 112 MET A N 1
ATOM 828 C CA . MET A 1 112 ? 17.745 -3.469 -29.928 1.00 97.56 112 MET A CA 1
ATOM 829 C C . MET A 1 112 ? 18.482 -2.277 -29.318 1.00 97.56 112 MET A C 1
ATOM 831 O O . MET A 1 112 ? 18.204 -1.899 -28.176 1.00 97.56 112 MET A O 1
ATOM 835 N N . ALA A 1 113 ? 19.377 -1.647 -30.074 1.00 97.56 113 ALA A N 1
ATOM 836 C CA . ALA A 1 113 ? 20.037 -0.405 -29.702 1.00 97.56 113 ALA A CA 1
ATOM 837 C C . ALA A 1 113 ? 19.011 0.719 -29.503 1.00 97.56 113 ALA A C 1
ATOM 839 O O . ALA A 1 113 ? 19.070 1.443 -28.505 1.00 97.56 113 ALA A O 1
ATOM 840 N N . THR A 1 114 ? 18.008 0.806 -30.384 1.00 97.75 114 THR A N 1
ATOM 841 C CA . THR A 1 114 ? 16.907 1.773 -30.265 1.00 97.75 114 THR A CA 1
ATOM 842 C C . THR A 1 114 ? 16.117 1.546 -28.974 1.00 97.75 114 THR A C 1
ATOM 844 O O . THR A 1 114 ? 15.885 2.499 -28.227 1.00 97.75 114 THR A O 1
ATOM 847 N N . TYR A 1 115 ? 15.756 0.300 -28.643 1.00 97.81 115 TYR A N 1
ATOM 848 C CA . TYR A 1 115 ? 15.051 -0.018 -27.397 1.00 97.81 115 TYR A CA 1
ATOM 849 C C . TYR A 1 115 ? 15.867 0.331 -26.151 1.00 97.81 115 TYR A C 1
ATOM 851 O O . TYR A 1 115 ? 15.355 0.989 -25.239 1.00 97.81 115 TYR A O 1
ATOM 859 N N . ARG A 1 116 ? 17.144 -0.069 -26.111 1.00 96.81 116 ARG A N 1
ATOM 860 C CA . ARG A 1 116 ? 18.042 0.208 -24.980 1.00 96.81 116 ARG A CA 1
ATOM 861 C C . ARG A 1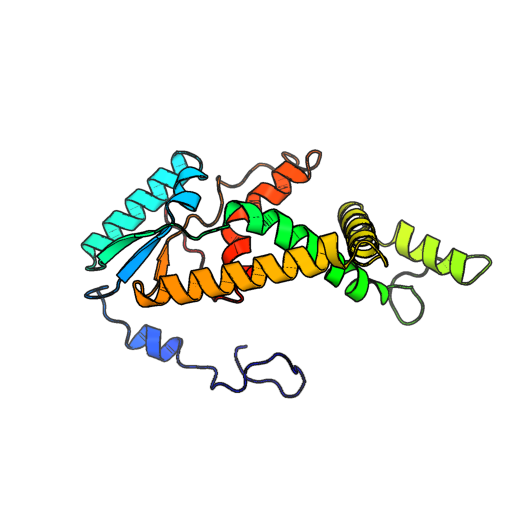 116 ? 18.239 1.707 -24.778 1.00 96.81 116 ARG A C 1
ATOM 863 O O . ARG A 1 116 ? 18.097 2.186 -23.654 1.00 96.81 116 ARG A O 1
ATOM 870 N N . ALA A 1 117 ? 18.507 2.456 -25.848 1.00 97.69 117 ALA A N 1
ATOM 871 C CA . ALA A 1 117 ? 18.693 3.902 -25.780 1.00 97.69 117 ALA A CA 1
ATOM 872 C C . ALA A 1 117 ? 17.407 4.619 -25.349 1.00 97.69 117 ALA A C 1
ATOM 874 O O . ALA A 1 117 ? 17.447 5.470 -24.457 1.00 97.69 117 ALA A O 1
ATOM 875 N N . THR A 1 118 ? 16.267 4.233 -25.930 1.00 97.88 118 THR A N 1
ATOM 876 C CA . THR A 1 118 ? 14.964 4.849 -25.648 1.00 97.88 118 THR A CA 1
ATOM 877 C C . THR A 1 118 ? 14.583 4.670 -24.185 1.00 97.88 118 THR A C 1
ATOM 879 O O . THR A 1 118 ? 14.280 5.645 -23.502 1.00 97.88 118 THR A O 1
ATOM 882 N N . ARG A 1 119 ? 14.668 3.442 -23.665 1.00 97.75 119 ARG A N 1
ATOM 883 C CA . ARG A 1 119 ? 14.326 3.140 -22.267 1.00 97.75 119 ARG A CA 1
ATOM 884 C C . ARG A 1 119 ? 15.371 3.681 -21.292 1.00 97.75 119 ARG A C 1
ATOM 886 O O . ARG A 1 119 ? 15.010 4.223 -20.251 1.00 97.75 119 ARG A O 1
ATOM 893 N N . GLY A 1 120 ? 16.657 3.588 -21.635 1.00 96.81 120 GLY A N 1
ATOM 894 C CA . GLY A 1 120 ? 17.759 4.048 -20.788 1.00 96.81 120 GLY A CA 1
ATOM 895 C C . GLY A 1 120 ? 17.736 5.556 -20.528 1.00 96.81 120 GLY A C 1
ATOM 896 O O . GLY A 1 120 ? 17.989 5.983 -19.396 1.00 96.81 120 GLY A O 1
ATOM 897 N N . ARG A 1 121 ? 17.390 6.346 -21.556 1.00 95.81 121 ARG A N 1
ATOM 898 C CA . ARG A 1 121 ? 17.248 7.811 -21.473 1.00 95.81 121 ARG A CA 1
ATOM 899 C C . ARG A 1 121 ? 15.843 8.268 -21.084 1.00 95.81 121 ARG A C 1
ATOM 901 O O . ARG A 1 121 ? 15.700 9.359 -20.548 1.00 95.81 121 ARG A O 1
ATOM 908 N N . GLY A 1 122 ? 14.820 7.466 -21.372 1.00 96.88 122 GLY A N 1
ATOM 909 C CA . GLY A 1 122 ? 13.424 7.810 -21.104 1.00 96.88 122 GLY A CA 1
ATOM 910 C C . GLY A 1 122 ? 12.993 7.587 -19.655 1.00 96.88 122 GLY A C 1
ATOM 911 O O . GLY A 1 122 ? 12.199 8.366 -19.139 1.00 96.88 122 GLY A O 1
ATOM 912 N N . PHE A 1 123 ? 13.510 6.554 -18.983 1.00 98.06 123 PHE A N 1
ATOM 913 C CA . PHE A 1 123 ? 13.153 6.281 -17.591 1.00 98.06 123 PHE A CA 1
ATOM 914 C C . PHE A 1 123 ? 14.089 6.962 -16.594 1.00 98.06 123 PHE A C 1
ATOM 916 O O . PHE A 1 123 ? 15.317 6.903 -16.718 1.00 98.06 123 PHE A O 1
ATOM 923 N N . GLY A 1 124 ? 13.490 7.535 -15.549 1.00 96.69 124 GLY A N 1
ATOM 924 C CA . GLY A 1 124 ? 14.210 8.060 -14.393 1.00 96.69 124 GLY A CA 1
ATOM 925 C C . GLY A 1 124 ? 14.884 6.960 -13.552 1.00 96.69 124 GLY A C 1
ATOM 926 O O . GLY A 1 124 ? 14.605 5.771 -13.740 1.00 96.69 124 GLY A O 1
ATOM 927 N N . PRO A 1 125 ? 15.779 7.331 -12.618 1.00 93.69 125 PRO A N 1
ATOM 928 C CA . PRO A 1 125 ? 16.555 6.376 -11.823 1.00 93.69 125 PRO A CA 1
ATOM 929 C C . PRO A 1 125 ? 15.707 5.381 -11.016 1.00 93.69 125 PRO A C 1
ATOM 931 O O . PRO A 1 125 ? 15.959 4.180 -11.091 1.00 93.69 125 PRO A O 1
ATOM 934 N N . GLU A 1 126 ? 14.671 5.844 -10.308 1.00 93.81 126 GLU A N 1
ATOM 935 C CA . GLU A 1 126 ? 13.806 4.973 -9.491 1.00 93.81 126 GLU A CA 1
ATOM 936 C C . GLU A 1 126 ? 13.018 3.974 -10.348 1.00 93.81 126 GLU A C 1
ATOM 938 O O . GLU A 1 126 ? 12.960 2.783 -10.047 1.00 93.81 126 GLU A O 1
ATOM 943 N N . VAL A 1 127 ? 12.493 4.429 -11.488 1.00 96.88 127 VAL A N 1
ATOM 944 C CA . VAL A 1 127 ? 11.780 3.560 -12.432 1.00 96.88 127 VAL A CA 1
ATOM 945 C C . VAL A 1 127 ? 12.703 2.463 -12.963 1.00 96.88 127 VAL A C 1
ATOM 947 O O . VAL A 1 127 ? 12.325 1.292 -12.993 1.00 96.88 127 VAL A O 1
ATOM 950 N N . LYS A 1 128 ? 13.944 2.811 -13.330 1.00 96.69 128 LYS A N 1
ATOM 951 C CA . LYS A 1 128 ? 14.947 1.826 -13.764 1.00 96.69 128 LYS A CA 1
ATOM 952 C C . LYS A 1 128 ? 15.275 0.826 -12.653 1.00 96.69 128 LYS A C 1
ATOM 954 O O . LYS A 1 128 ? 15.325 -0.369 -12.933 1.00 96.69 128 LYS A O 1
ATOM 959 N N . ARG A 1 129 ? 15.428 1.285 -11.405 1.00 94.75 129 ARG A N 1
ATOM 960 C CA . ARG A 1 129 ? 15.662 0.424 -10.231 1.00 94.75 129 ARG A CA 1
ATOM 961 C C . ARG A 1 129 ? 14.537 -0.602 -10.057 1.00 94.75 129 ARG A C 1
ATOM 963 O O . ARG A 1 129 ? 14.816 -1.792 -9.925 1.00 94.75 129 ARG A O 1
ATOM 970 N N . ARG A 1 130 ? 13.275 -0.165 -10.142 1.00 95.94 130 ARG A N 1
ATOM 971 C CA . ARG A 1 130 ? 12.090 -1.036 -10.040 1.00 95.94 130 ARG A CA 1
ATOM 972 C C . ARG A 1 130 ? 11.995 -2.039 -11.190 1.00 95.94 130 ARG A C 1
ATOM 974 O O . ARG A 1 130 ? 11.715 -3.205 -10.940 1.00 95.94 130 ARG A O 1
ATOM 981 N N . ILE A 1 131 ? 12.284 -1.629 -12.429 1.00 97.25 131 ILE A N 1
ATOM 982 C CA . ILE A 1 131 ? 12.307 -2.546 -13.584 1.00 97.25 131 ILE A CA 1
ATOM 983 C C . ILE A 1 131 ? 13.379 -3.628 -13.396 1.00 97.25 131 ILE A C 1
ATOM 985 O O . ILE A 1 131 ? 13.100 -4.806 -13.609 1.00 97.25 131 ILE A O 1
ATOM 989 N N . LEU A 1 132 ? 14.593 -3.253 -12.982 1.00 95.44 132 LEU A N 1
ATOM 990 C CA . LEU A 1 132 ? 15.681 -4.209 -12.748 1.00 95.44 132 LEU A CA 1
ATOM 991 C C . LEU A 1 132 ? 15.324 -5.207 -11.639 1.00 95.44 132 LEU A C 1
ATOM 993 O O . LEU A 1 132 ? 15.452 -6.411 -11.841 1.00 95.44 132 LEU A O 1
ATOM 997 N N . LEU A 1 133 ? 14.802 -4.724 -10.508 1.00 94.12 133 LEU A N 1
ATOM 998 C CA . LEU A 1 133 ? 14.354 -5.592 -9.419 1.00 94.12 133 LEU A CA 1
ATOM 999 C C . LEU A 1 133 ? 13.223 -6.529 -9.863 1.00 94.12 133 LEU A C 1
ATOM 1001 O O . LEU A 1 133 ? 13.269 -7.721 -9.578 1.00 94.12 133 LEU A O 1
ATOM 1005 N N . GLY A 1 134 ? 12.231 -6.011 -10.588 1.00 95.56 134 GLY A N 1
ATOM 1006 C CA . GLY A 1 134 ? 11.089 -6.794 -11.052 1.00 95.56 134 GLY A CA 1
ATOM 1007 C C . GLY A 1 134 ? 11.461 -7.871 -12.065 1.00 95.56 134 GLY A C 1
ATOM 1008 O O . GLY A 1 134 ? 11.054 -9.020 -11.922 1.00 95.56 134 GLY A O 1
ATOM 1009 N N . THR A 1 135 ? 12.297 -7.526 -13.048 1.00 95.12 135 THR A N 1
ATOM 1010 C CA . THR A 1 135 ? 12.810 -8.502 -14.024 1.00 95.12 135 THR A CA 1
ATOM 1011 C C . THR A 1 135 ? 13.646 -9.591 -13.356 1.00 95.12 135 THR A C 1
ATOM 1013 O O . THR A 1 135 ? 13.559 -10.750 -13.756 1.00 95.12 135 THR A O 1
ATOM 1016 N N . TYR A 1 136 ? 14.407 -9.252 -12.311 1.00 93.56 136 TYR A N 1
ATOM 1017 C CA . TYR A 1 136 ? 15.125 -10.238 -11.508 1.00 93.56 136 TYR A CA 1
ATOM 1018 C C . TYR A 1 136 ? 14.173 -11.131 -10.702 1.00 93.56 136 TYR A C 1
ATOM 1020 O O . TYR A 1 136 ? 14.319 -12.351 -10.724 1.00 93.56 136 TYR A O 1
ATOM 1028 N N . ALA A 1 137 ? 13.166 -10.545 -10.047 1.00 92.56 137 ALA A N 1
ATOM 1029 C CA . ALA A 1 137 ? 12.180 -11.272 -9.248 1.00 92.56 137 ALA A CA 1
ATOM 1030 C C . ALA A 1 137 ? 11.334 -12.257 -10.071 1.00 92.56 137 ALA A C 1
ATOM 1032 O O . ALA A 1 137 ? 10.867 -13.248 -9.523 1.00 92.56 137 ALA A O 1
ATOM 1033 N N . LEU A 1 138 ? 11.157 -12.006 -11.372 1.00 91.56 138 LEU A N 1
ATOM 1034 C CA . LEU A 1 138 ? 10.424 -12.873 -12.302 1.00 91.56 138 LEU A CA 1
ATOM 1035 C C . LEU A 1 138 ? 11.319 -13.853 -13.076 1.00 91.56 138 LEU A C 1
ATOM 1037 O O . LEU A 1 138 ? 10.825 -14.633 -13.891 1.00 91.56 138 LEU A O 1
ATOM 1041 N N . ARG A 1 139 ? 12.640 -13.822 -12.867 1.00 91.56 139 ARG A N 1
ATOM 1042 C CA . ARG A 1 139 ? 13.570 -14.690 -13.593 1.00 91.56 139 ARG A CA 1
ATOM 1043 C C . ARG A 1 139 ? 13.322 -16.160 -13.236 1.00 91.56 139 ARG A C 1
ATOM 1045 O O . ARG A 1 139 ? 13.169 -16.510 -12.065 1.00 91.56 139 ARG A O 1
ATOM 1052 N N . ALA A 1 140 ? 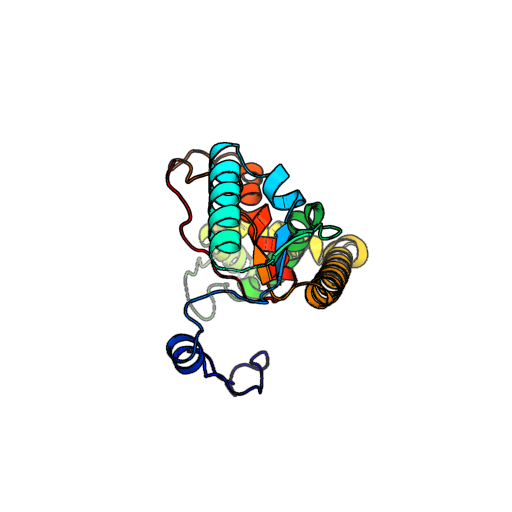13.361 -17.033 -14.245 1.00 83.94 140 ALA A N 1
ATOM 1053 C CA . ALA A 1 140 ? 13.297 -18.480 -14.045 1.00 83.94 140 ALA A CA 1
ATOM 1054 C C . ALA A 1 140 ? 14.353 -18.946 -13.019 1.00 83.94 140 ALA A C 1
ATOM 1056 O O . ALA A 1 140 ? 15.519 -18.552 -13.100 1.00 83.94 140 ALA A O 1
ATOM 1057 N N . GLY A 1 141 ? 13.922 -19.750 -12.042 1.00 83.25 141 GLY A N 1
ATOM 1058 C CA . GLY A 1 141 ? 14.738 -20.210 -10.909 1.00 83.25 141 GLY A CA 1
ATOM 1059 C C . GLY A 1 141 ? 14.795 -19.261 -9.700 1.00 83.25 141 GLY A C 1
ATOM 1060 O O . GLY A 1 141 ? 15.383 -19.625 -8.683 1.00 83.25 141 GLY A O 1
ATOM 1061 N N . TYR A 1 142 ? 14.208 -18.062 -9.802 1.00 85.06 142 TYR A N 1
ATOM 1062 C CA . TYR A 1 142 ? 14.063 -17.108 -8.693 1.00 85.06 142 TYR A CA 1
ATOM 1063 C C . TYR A 1 142 ? 12.606 -16.708 -8.417 1.00 85.06 142 TYR A C 1
ATOM 1065 O O . TYR A 1 142 ? 12.317 -16.213 -7.326 1.00 85.06 142 TYR A O 1
ATOM 1073 N N . ALA A 1 143 ? 11.699 -16.910 -9.379 1.00 85.81 143 ALA A N 1
ATOM 1074 C CA . ALA A 1 143 ? 10.289 -16.532 -9.266 1.00 85.81 143 ALA A CA 1
ATOM 1075 C C . ALA A 1 143 ? 9.575 -17.195 -8.076 1.00 85.81 143 ALA A C 1
ATOM 1077 O O . ALA A 1 143 ? 8.892 -16.506 -7.318 1.00 85.81 143 ALA A O 1
ATOM 1078 N N . ASP A 1 144 ? 9.818 -18.487 -7.859 1.00 87.06 144 ASP A N 1
ATOM 1079 C CA . ASP A 1 144 ? 9.322 -19.279 -6.728 1.00 87.06 144 ASP A CA 1
ATOM 1080 C C . ASP A 1 144 ? 9.810 -18.723 -5.378 1.00 87.06 144 ASP A C 1
ATOM 1082 O O . ASP A 1 144 ? 9.063 -18.606 -4.404 1.00 87.06 144 ASP A O 1
ATOM 1086 N N . ARG A 1 145 ? 11.079 -18.305 -5.330 1.00 89.56 145 ARG A N 1
ATOM 1087 C CA . ARG A 1 145 ? 11.737 -17.807 -4.113 1.00 89.56 145 ARG A CA 1
ATOM 1088 C C . ARG A 1 145 ? 11.386 -16.363 -3.772 1.00 89.56 145 ARG A C 1
ATOM 1090 O O . ARG A 1 145 ? 11.500 -15.983 -2.608 1.00 89.56 145 ARG A O 1
ATOM 1097 N N . LEU A 1 146 ? 11.001 -15.559 -4.763 1.00 92.88 146 LEU A N 1
ATOM 1098 C CA . LEU A 1 146 ? 10.771 -14.123 -4.607 1.00 92.88 146 LEU A CA 1
ATOM 1099 C C . LEU A 1 146 ? 9.311 -13.746 -4.851 1.00 92.88 146 LEU A C 1
ATOM 1101 O O . LEU A 1 146 ? 8.599 -13.432 -3.898 1.00 92.88 146 LEU A O 1
ATOM 1105 N N . TYR A 1 147 ? 8.860 -13.758 -6.106 1.00 94.50 147 TYR A N 1
ATOM 1106 C CA . TYR A 1 147 ? 7.530 -13.266 -6.464 1.00 94.50 147 TYR A CA 1
ATOM 1107 C C . TYR A 1 147 ? 6.419 -14.145 -5.877 1.00 94.50 147 TYR A C 1
ATOM 1109 O O . TYR A 1 147 ? 5.534 -13.635 -5.191 1.00 94.50 147 TYR A O 1
ATOM 1117 N N . GLU A 1 148 ? 6.500 -15.465 -6.042 1.00 94.75 148 GLU A N 1
ATOM 1118 C CA . GLU A 1 148 ? 5.505 -16.393 -5.488 1.00 94.75 148 GLU A CA 1
ATOM 1119 C C . GLU A 1 148 ? 5.521 -16.388 -3.955 1.00 94.75 148 GLU A C 1
ATOM 1121 O O . GLU A 1 148 ? 4.465 -16.389 -3.319 1.00 94.75 148 GLU A O 1
ATOM 1126 N N . LYS A 1 149 ? 6.705 -16.279 -3.338 1.00 94.94 149 LYS A N 1
ATOM 1127 C CA . LYS A 1 149 ? 6.829 -16.129 -1.883 1.00 94.94 149 LYS A CA 1
ATOM 1128 C C . LYS A 1 149 ? 6.163 -14.846 -1.375 1.00 94.94 149 LYS A C 1
ATOM 1130 O O . LYS A 1 149 ? 5.488 -14.879 -0.344 1.00 94.94 149 LYS A O 1
ATOM 1135 N N . ALA A 1 150 ? 6.313 -13.735 -2.095 1.00 96.44 150 ALA A N 1
ATOM 1136 C CA . ALA A 1 150 ? 5.646 -12.477 -1.771 1.00 96.44 150 ALA A CA 1
ATOM 1137 C C . ALA A 1 150 ? 4.118 -12.581 -1.927 1.00 96.44 150 ALA A C 1
ATOM 1139 O O . ALA A 1 150 ? 3.383 -12.091 -1.068 1.00 96.44 150 ALA A O 1
ATOM 1140 N N . LEU A 1 151 ? 3.627 -13.272 -2.963 1.00 96.94 151 LEU A N 1
ATOM 1141 C CA . LEU A 1 151 ? 2.196 -13.552 -3.133 1.00 96.94 151 LEU A CA 1
ATOM 1142 C C . LEU A 1 151 ? 1.642 -14.447 -2.016 1.00 96.94 151 LEU A C 1
ATOM 1144 O O . LEU A 1 151 ? 0.549 -14.188 -1.514 1.00 96.94 151 LEU A O 1
ATOM 1148 N N . ALA A 1 152 ? 2.400 -15.452 -1.574 1.00 96.06 152 ALA A N 1
ATOM 1149 C CA . ALA A 1 152 ? 2.020 -16.282 -0.435 1.00 96.06 152 ALA A CA 1
ATOM 1150 C C . ALA A 1 152 ? 1.911 -15.448 0.852 1.00 96.06 152 ALA A C 1
ATOM 1152 O O . ALA A 1 152 ? 0.954 -15.600 1.610 1.00 96.06 152 ALA A O 1
ATOM 1153 N N . LEU A 1 153 ? 2.840 -14.513 1.077 1.00 95.81 153 LEU A N 1
ATOM 1154 C CA . LEU A 1 153 ? 2.752 -13.581 2.201 1.00 95.81 153 LEU A CA 1
ATOM 1155 C C . LEU A 1 153 ? 1.509 -12.694 2.105 1.00 95.81 153 LEU A C 1
ATOM 1157 O O . LEU A 1 153 ? 0.777 -12.559 3.084 1.00 95.81 153 LEU A O 1
ATOM 1161 N N . ARG A 1 154 ? 1.230 -12.144 0.918 1.00 96.81 154 ARG A N 1
ATOM 1162 C CA . ARG A 1 154 ? 0.014 -11.363 0.654 1.00 96.81 154 ARG A CA 1
ATOM 1163 C C . ARG A 1 154 ? -1.251 -12.160 0.988 1.00 96.81 154 ARG A C 1
ATOM 1165 O O . ARG A 1 154 ? -2.153 -11.615 1.617 1.00 96.81 154 ARG A O 1
ATOM 1172 N N . ALA A 1 155 ? -1.314 -13.440 0.620 1.00 96.94 155 ALA A N 1
ATOM 1173 C CA . ALA A 1 155 ? -2.447 -14.304 0.951 1.00 96.94 155 ALA A CA 1
ATOM 1174 C C . ALA A 1 155 ? -2.636 -14.450 2.473 1.00 96.94 155 ALA A C 1
ATOM 1176 O O . ALA A 1 155 ? -3.748 -14.284 2.974 1.00 96.94 155 ALA A O 1
ATOM 1177 N N . ARG A 1 156 ? -1.547 -14.660 3.224 1.00 96.00 156 ARG A N 1
ATOM 1178 C CA . ARG A 1 156 ? -1.581 -14.738 4.697 1.00 96.00 156 ARG A CA 1
ATOM 1179 C C . ARG A 1 156 ? -2.005 -13.423 5.347 1.00 96.00 156 ARG A C 1
ATOM 1181 O O . ARG A 1 156 ? -2.760 -13.439 6.314 1.00 96.00 156 ARG A O 1
ATOM 1188 N N . LEU A 1 157 ? -1.573 -12.292 4.794 1.00 95.19 157 LEU A N 1
ATOM 1189 C CA . LEU A 1 157 ? -1.999 -10.967 5.242 1.00 95.19 157 LEU A CA 1
ATOM 1190 C C . LEU A 1 157 ? -3.517 -10.777 5.052 1.00 95.19 157 LEU A C 1
ATOM 1192 O O . LEU A 1 157 ? -4.206 -10.340 5.972 1.00 95.19 157 LEU A O 1
ATOM 1196 N N . ILE A 1 158 ? -4.056 -11.166 3.888 1.00 96.38 158 ILE A N 1
ATOM 1197 C CA . ILE A 1 158 ? -5.502 -11.128 3.600 1.00 96.38 158 ILE A CA 1
ATOM 1198 C C . ILE A 1 158 ? -6.283 -11.990 4.600 1.00 96.38 158 ILE A C 1
ATOM 1200 O O . ILE A 1 158 ? -7.318 -11.561 5.111 1.00 96.38 158 ILE A O 1
ATOM 1204 N N . GLU A 1 159 ? -5.804 -13.200 4.894 1.00 96.25 159 GLU A N 1
ATOM 1205 C CA . GLU A 1 159 ? -6.402 -14.074 5.910 1.00 96.25 159 GLU A CA 1
ATOM 1206 C C . GLU A 1 159 ? -6.386 -13.429 7.302 1.00 96.25 159 GLU A C 1
ATOM 1208 O O . GLU A 1 159 ? -7.398 -13.479 8.003 1.00 96.25 159 GLU A O 1
ATOM 1213 N N . GLY A 1 160 ? -5.279 -12.777 7.671 1.00 95.19 160 GLY A N 1
ATOM 1214 C CA . GLY A 1 160 ? -5.141 -12.030 8.921 1.00 95.19 160 GLY A CA 1
ATOM 1215 C C . GLY A 1 160 ? -6.176 -10.913 9.052 1.00 95.19 160 GLY A C 1
ATOM 1216 O O . GLY A 1 160 ? -6.904 -10.867 10.042 1.00 95.19 160 GLY A O 1
ATOM 1217 N N . TYR A 1 161 ? -6.327 -10.075 8.024 1.00 96.00 161 TYR A N 1
ATOM 1218 C CA . TYR A 1 161 ? -7.358 -9.032 8.006 1.00 96.00 161 TYR A CA 1
ATOM 1219 C C . TYR A 1 161 ? -8.776 -9.600 8.067 1.00 96.00 161 TYR A C 1
ATOM 1221 O O . TYR A 1 161 ? -9.607 -9.105 8.825 1.00 96.00 161 TYR A O 1
ATOM 1229 N N . ARG A 1 162 ? -9.070 -10.666 7.311 1.00 95.94 162 ARG A N 1
ATOM 1230 C CA . ARG A 1 162 ? -10.381 -11.336 7.378 1.00 95.94 162 ARG A CA 1
ATOM 1231 C C . ARG A 1 162 ? -10.678 -11.863 8.775 1.00 95.94 162 ARG A C 1
ATOM 1233 O O . ARG A 1 162 ? -11.828 -11.831 9.194 1.00 95.94 162 ARG A O 1
ATOM 1240 N N . ALA A 1 163 ? -9.667 -12.375 9.473 1.00 95.75 163 ALA A N 1
ATOM 1241 C CA . ALA A 1 163 ? -9.819 -12.839 10.841 1.00 95.75 163 ALA A CA 1
ATOM 1242 C C . ALA A 1 163 ? -10.064 -11.684 11.814 1.00 95.75 163 ALA A C 1
ATOM 1244 O O . ALA A 1 163 ? -10.978 -11.780 12.632 1.00 95.75 163 ALA A O 1
ATOM 1245 N N . LEU A 1 164 ? -9.296 -10.603 11.674 1.00 95.56 164 LEU A N 1
ATOM 1246 C CA . LEU A 1 164 ? -9.417 -9.387 12.470 1.00 95.56 164 LEU A CA 1
ATOM 1247 C C . LEU A 1 164 ? -10.813 -8.761 12.347 1.00 95.5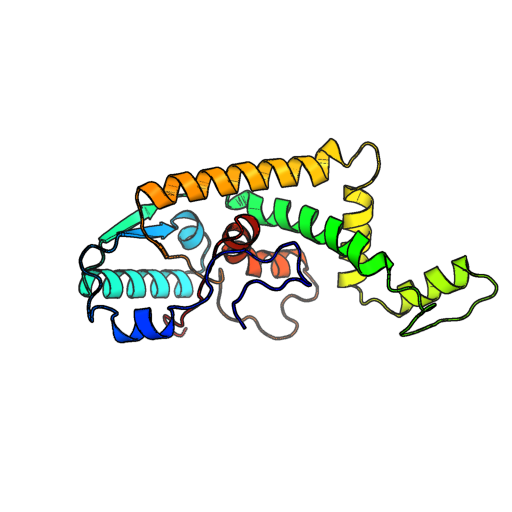6 164 LEU A C 1
ATOM 1249 O O . LEU A 1 164 ? -11.465 -8.504 13.354 1.00 95.56 164 LEU A O 1
ATOM 1253 N N . PHE A 1 165 ? -11.328 -8.589 11.129 1.00 96.56 165 PHE A N 1
ATOM 1254 C CA . PHE A 1 165 ? -12.642 -7.970 10.909 1.00 96.56 165 PHE A CA 1
ATOM 1255 C C . PHE A 1 165 ? -13.840 -8.825 11.361 1.00 96.56 165 PHE A C 1
ATOM 1257 O O . PHE A 1 165 ? -14.989 -8.426 11.195 1.00 96.56 165 PHE A O 1
ATOM 1264 N N . ARG A 1 166 ? -13.612 -10.004 11.959 1.00 96.50 166 ARG A N 1
ATOM 1265 C CA . ARG A 1 166 ? -14.666 -10.716 12.701 1.00 96.50 166 ARG A CA 1
ATOM 1266 C C . ARG A 1 166 ? -14.905 -10.104 14.083 1.00 96.50 166 ARG A C 1
ATOM 1268 O O . ARG A 1 166 ? -16.020 -10.187 14.596 1.00 96.50 166 ARG A O 1
ATOM 1275 N N . SER A 1 167 ? -13.880 -9.508 14.693 1.00 95.25 167 SER A N 1
ATOM 1276 C CA . SER A 1 167 ? -13.954 -8.918 16.035 1.00 95.25 167 SER A CA 1
ATOM 1277 C C . SER A 1 167 ? -14.048 -7.393 16.037 1.00 95.25 167 SER A C 1
ATOM 1279 O O . SER A 1 167 ? -14.486 -6.839 17.043 1.00 95.25 167 SER A O 1
ATOM 1281 N N . VAL A 1 168 ? -13.690 -6.724 14.939 1.00 97.50 168 VAL A N 1
ATOM 1282 C CA . VAL A 1 168 ? -13.759 -5.260 14.794 1.00 97.50 168 VAL A CA 1
ATOM 1283 C C . VAL A 1 168 ? -14.426 -4.864 13.478 1.00 97.50 168 VAL A C 1
ATOM 1285 O O . VAL A 1 168 ? -14.383 -5.617 12.509 1.00 97.50 168 VAL A O 1
ATOM 1288 N N . ASP A 1 169 ? -15.014 -3.673 13.434 1.00 96.75 169 ASP A N 1
ATOM 1289 C CA . ASP A 1 169 ? -15.710 -3.127 12.263 1.00 96.75 169 ASP A CA 1
ATOM 1290 C C . ASP A 1 169 ? -14.795 -2.209 11.431 1.00 96.75 169 ASP A C 1
ATOM 1292 O O . ASP A 1 169 ? -14.958 -2.088 10.216 1.00 96.75 169 ASP A O 1
ATOM 1296 N N . ALA A 1 170 ? -13.795 -1.596 12.072 1.00 96.38 170 ALA A N 1
ATOM 1297 C CA . ALA A 1 170 ? -12.768 -0.777 11.432 1.00 96.38 170 ALA A CA 1
ATOM 1298 C C . ALA A 1 170 ? -11.407 -0.929 12.132 1.00 96.38 170 ALA A C 1
ATOM 1300 O O . ALA A 1 170 ? -11.327 -1.407 13.264 1.00 96.38 170 ALA A O 1
ATOM 1301 N N . LEU A 1 171 ? -10.337 -0.501 11.458 1.00 96.94 171 LEU A N 1
ATOM 1302 C CA . LEU A 1 171 ? -8.984 -0.433 12.012 1.00 96.94 171 LEU A CA 1
ATOM 1303 C C . LEU A 1 171 ? -8.514 1.027 12.044 1.00 96.94 171 LEU A C 1
ATOM 1305 O O . LEU A 1 171 ? -8.580 1.717 11.027 1.00 96.94 171 LEU A O 1
ATOM 1309 N N . LEU A 1 172 ? -8.024 1.474 13.197 1.00 97.19 172 LEU A N 1
ATOM 1310 C CA . LEU A 1 172 ? -7.340 2.745 13.393 1.00 97.19 172 LEU A CA 1
ATOM 1311 C C . LEU A 1 172 ? -5.828 2.501 13.404 1.00 97.19 172 LEU A C 1
ATOM 1313 O O . LEU A 1 172 ? -5.320 1.719 14.205 1.00 97.19 172 LEU A O 1
ATOM 1317 N N . SER A 1 173 ? -5.120 3.189 12.514 1.00 95.69 173 SER A N 1
ATOM 1318 C CA . SER A 1 173 ? -3.665 3.136 12.378 1.00 95.69 173 SER A CA 1
ATOM 1319 C C . SER A 1 173 ? -3.145 4.524 12.002 1.00 95.69 173 SER A C 1
ATOM 1321 O O . SER A 1 173 ? -3.813 5.224 11.229 1.00 95.69 173 SER A O 1
ATOM 1323 N N . PRO A 1 174 ? -1.942 4.923 12.456 1.00 96.12 174 PRO A N 1
ATOM 1324 C CA . PRO A 1 174 ? -1.228 6.025 11.827 1.00 96.12 174 PRO A CA 1
ATOM 1325 C C . PRO A 1 174 ? -1.105 5.790 10.313 1.00 96.12 174 PRO A C 1
ATOM 1327 O O . PRO A 1 174 ? -0.875 4.665 9.865 1.00 96.12 174 PRO A O 1
ATOM 1330 N N . THR A 1 175 ? -1.271 6.849 9.513 1.00 96.38 175 THR A N 1
ATOM 1331 C CA . THR A 1 175 ? -1.097 6.759 8.049 1.00 96.38 175 THR A CA 1
ATOM 1332 C C . THR A 1 175 ? 0.384 6.747 7.660 1.00 96.38 175 THR A C 1
ATOM 1334 O O . THR A 1 175 ? 0.767 6.068 6.717 1.00 96.38 175 THR A O 1
ATOM 1337 N N . SER A 1 176 ? 1.220 7.485 8.388 1.00 95.44 176 SER A N 1
ATOM 1338 C CA . SER A 1 176 ? 2.665 7.599 8.169 1.00 95.44 176 SER A CA 1
ATOM 1339 C C . SER A 1 176 ? 3.383 7.424 9.510 1.00 95.44 176 SER A C 1
ATOM 1341 O O . SER A 1 176 ? 2.822 7.837 10.526 1.00 95.44 176 SER A O 1
ATOM 1343 N N . PRO A 1 177 ? 4.600 6.848 9.546 1.00 94.19 177 PRO A N 1
ATOM 1344 C CA . PRO A 1 177 ? 5.394 6.754 10.772 1.00 94.19 177 PRO A CA 1
ATOM 1345 C C . PRO A 1 177 ? 5.749 8.120 11.367 1.00 94.19 177 PRO A C 1
ATOM 1347 O O . PRO A 1 177 ? 5.797 8.270 12.579 1.00 94.19 177 PRO A O 1
ATOM 1350 N N . GLY A 1 178 ? 5.987 9.114 10.513 1.00 94.62 178 GLY A N 1
ATOM 1351 C CA . GLY A 1 178 ? 6.374 10.468 10.906 1.00 94.62 178 GLY A CA 1
ATOM 1352 C C . GLY A 1 178 ? 5.570 11.528 10.163 1.00 94.62 178 GLY A C 1
ATOM 1353 O O . GLY A 1 178 ? 4.745 11.217 9.293 1.00 94.62 178 GLY A O 1
ATOM 1354 N N . THR A 1 179 ? 5.823 12.791 10.491 1.00 94.50 179 THR A N 1
ATOM 1355 C CA . THR A 1 179 ? 5.257 13.932 9.762 1.00 94.50 179 THR A CA 1
ATOM 1356 C C . THR A 1 179 ? 5.961 14.137 8.416 1.00 94.50 179 THR A C 1
ATOM 1358 O O . THR A 1 179 ? 6.862 13.388 8.029 1.00 94.50 179 THR A O 1
ATOM 1361 N N . ALA A 1 180 ? 5.507 15.126 7.644 1.00 94.12 180 ALA A N 1
ATOM 1362 C CA . ALA A 1 180 ? 6.116 15.437 6.358 1.00 94.12 180 ALA A CA 1
ATOM 1363 C C . ALA A 1 180 ? 7.601 15.815 6.526 1.00 94.12 180 ALA A C 1
ATOM 1365 O O . ALA A 1 180 ? 7.935 16.742 7.262 1.00 94.12 180 ALA A O 1
ATOM 1366 N N . PHE A 1 181 ? 8.480 15.116 5.808 1.00 92.31 181 PHE A N 1
ATOM 1367 C CA . PHE A 1 181 ? 9.910 15.428 5.727 1.00 92.31 181 PHE A CA 1
ATOM 1368 C C . PHE A 1 181 ? 10.183 16.509 4.666 1.00 92.31 181 PHE A C 1
ATOM 1370 O O . PHE A 1 181 ? 9.358 16.764 3.782 1.00 92.31 181 PHE A O 1
ATOM 1377 N N . ARG A 1 182 ? 11.346 17.167 4.735 1.00 93.75 182 ARG A N 1
ATOM 1378 C CA . ARG A 1 182 ? 11.712 18.254 3.814 1.00 93.75 182 ARG A CA 1
ATOM 1379 C C . ARG A 1 182 ? 12.018 17.734 2.409 1.00 93.75 182 ARG A C 1
ATOM 1381 O O . ARG A 1 182 ? 12.443 16.597 2.204 1.00 93.75 182 ARG A O 1
ATOM 1388 N N . LEU A 1 183 ? 11.875 18.611 1.417 1.00 93.50 183 LEU A N 1
ATOM 1389 C CA . LEU A 1 183 ? 12.322 18.323 0.054 1.00 93.50 183 LEU A CA 1
ATOM 1390 C C . LEU A 1 183 ? 13.823 18.003 0.044 1.00 93.50 183 LEU A C 1
ATOM 1392 O O . LEU A 1 183 ? 14.618 18.707 0.660 1.00 93.50 183 LEU A O 1
ATOM 1396 N N . GLY A 1 184 ? 14.202 16.939 -0.662 1.00 89.50 184 GLY A N 1
ATOM 1397 C CA . GLY A 1 184 ? 15.593 16.489 -0.752 1.00 89.50 184 GLY A CA 1
ATOM 1398 C C . GLY A 1 184 ? 16.050 15.561 0.376 1.00 89.50 184 GLY A C 1
ATOM 1399 O O . GLY A 1 184 ? 16.980 14.793 0.166 1.00 89.50 184 GLY A O 1
ATOM 1400 N N . GLU A 1 185 ? 15.364 15.550 1.523 1.00 89.12 185 GLU A N 1
ATOM 1401 C CA . GLU A 1 185 ? 15.843 14.910 2.760 1.00 89.12 185 GLU A CA 1
ATOM 1402 C C . GLU A 1 185 ? 16.093 13.398 2.633 1.00 89.12 185 GLU A C 1
ATOM 1404 O O . GLU A 1 185 ? 16.959 12.850 3.307 1.00 89.12 185 GLU A O 1
ATOM 1409 N N . ARG A 1 186 ? 15.355 12.716 1.750 1.00 87.00 186 ARG A N 1
ATOM 1410 C CA . ARG A 1 186 ? 15.399 11.251 1.590 1.00 87.00 186 ARG A CA 1
ATOM 1411 C C . ARG A 1 186 ? 15.739 10.792 0.168 1.00 87.00 186 ARG A C 1
ATOM 1413 O O . ARG A 1 186 ? 15.470 9.648 -0.183 1.00 87.00 186 ARG A O 1
ATOM 1420 N N . LEU A 1 187 ? 16.279 11.672 -0.682 1.00 83.44 187 LEU A N 1
ATOM 1421 C CA . LEU A 1 187 ? 16.560 11.323 -2.085 1.00 83.44 187 LEU A CA 1
ATOM 1422 C C . LEU A 1 187 ? 17.722 10.331 -2.235 1.00 83.44 187 LEU A C 1
ATOM 1424 O O . LEU A 1 187 ? 17.672 9.468 -3.114 1.00 83.44 187 LEU A O 1
ATOM 1428 N N . ASP A 1 188 ? 18.724 10.428 -1.361 1.00 82.81 188 ASP A N 1
ATOM 1429 C CA . ASP A 1 188 ? 19.931 9.594 -1.419 1.00 82.81 188 ASP A CA 1
ATOM 1430 C C . ASP A 1 188 ? 19.788 8.263 -0.659 1.00 82.81 188 ASP A C 1
ATOM 1432 O O . ASP A 1 188 ? 20.605 7.359 -0.837 1.00 82.81 188 ASP A O 1
ATOM 1436 N N . ASP A 1 189 ? 18.711 8.099 0.122 1.00 84.75 189 ASP A N 1
ATOM 1437 C CA . ASP A 1 189 ? 18.369 6.858 0.826 1.00 84.75 189 ASP A CA 1
ATOM 1438 C C . ASP A 1 189 ? 16.974 6.334 0.419 1.00 84.75 189 ASP A C 1
ATOM 1440 O O . ASP A 1 189 ? 15.960 6.602 1.080 1.00 84.75 189 ASP A O 1
ATOM 1444 N N . PRO A 1 190 ? 16.906 5.525 -0.656 1.00 81.06 190 PRO A N 1
ATOM 1445 C CA . PRO A 1 190 ? 15.661 4.921 -1.122 1.00 81.06 190 PRO A CA 1
ATOM 1446 C C . PRO A 1 190 ? 14.962 4.055 -0.070 1.00 81.06 190 PRO A C 1
ATOM 1448 O O . PRO A 1 190 ? 13.738 3.957 -0.088 1.00 81.06 190 PRO A O 1
ATOM 1451 N N . LEU A 1 191 ? 15.702 3.429 0.854 1.00 84.75 191 LEU A N 1
ATOM 1452 C CA . LEU A 1 191 ? 15.095 2.580 1.881 1.00 84.75 191 LEU A CA 1
ATOM 1453 C C . LEU A 1 191 ? 14.338 3.426 2.904 1.00 84.75 191 LEU A C 1
ATOM 1455 O O . LEU A 1 191 ? 13.209 3.084 3.262 1.00 84.75 191 LEU A O 1
ATOM 1459 N N . SER A 1 192 ? 14.915 4.552 3.325 1.00 84.38 192 SER A N 1
ATOM 1460 C CA . SER A 1 192 ? 14.224 5.515 4.189 1.00 84.38 192 SER A CA 1
ATOM 1461 C C . SER A 1 192 ? 13.013 6.156 3.509 1.00 84.38 192 SER A C 1
ATOM 1463 O O . SER A 1 192 ? 12.016 6.432 4.180 1.00 84.38 192 SER A O 1
ATOM 1465 N N . MET A 1 193 ? 13.046 6.333 2.183 1.00 87.44 193 MET A N 1
ATOM 1466 C CA . MET A 1 193 ? 11.860 6.737 1.422 1.00 87.44 193 MET A CA 1
ATOM 1467 C C . MET A 1 193 ? 10.763 5.666 1.489 1.00 87.44 193 MET A C 1
ATOM 1469 O O . MET A 1 193 ? 9.628 5.973 1.835 1.00 87.44 193 MET A O 1
ATOM 1473 N N . TYR A 1 194 ? 11.089 4.395 1.236 1.00 88.44 194 TYR A N 1
ATOM 1474 C CA . TYR A 1 194 ? 10.090 3.318 1.236 1.00 88.44 194 TYR A CA 1
ATOM 1475 C C . TYR A 1 194 ? 9.496 3.038 2.621 1.00 88.44 194 TYR A C 1
ATOM 1477 O O . TYR A 1 194 ? 8.343 2.622 2.730 1.00 88.44 194 TYR A O 1
ATOM 1485 N N . ARG A 1 195 ? 10.260 3.286 3.692 1.00 88.44 195 ARG A N 1
ATOM 1486 C CA . ARG A 1 195 ? 9.754 3.197 5.069 1.00 88.44 195 ARG A CA 1
ATOM 1487 C C . ARG A 1 195 ? 8.605 4.164 5.342 1.00 88.44 195 ARG A C 1
ATOM 1489 O O . ARG A 1 195 ? 7.828 3.873 6.240 1.00 88.44 195 ARG A O 1
ATOM 1496 N N . ALA A 1 196 ? 8.459 5.255 4.586 1.00 90.69 196 ALA A N 1
ATOM 1497 C CA . ALA A 1 196 ? 7.325 6.167 4.741 1.00 90.69 196 ALA A CA 1
ATOM 1498 C C . ALA A 1 196 ? 5.975 5.474 4.468 1.00 90.69 196 ALA A C 1
ATOM 1500 O O . ALA A 1 196 ? 4.990 5.771 5.136 1.00 90.69 196 ALA A O 1
ATOM 1501 N N . ASP A 1 197 ? 5.951 4.484 3.570 1.00 92.56 197 ASP A N 1
ATOM 1502 C CA . ASP A 1 197 ? 4.725 3.785 3.168 1.00 92.56 197 ASP A CA 1
ATOM 1503 C C . ASP A 1 197 ? 4.423 2.550 4.031 1.00 92.56 197 ASP A C 1
ATOM 1505 O O . ASP A 1 197 ? 3.396 1.897 3.863 1.00 92.56 197 ASP A O 1
ATOM 1509 N N . ARG A 1 198 ? 5.295 2.184 4.979 1.00 93.25 198 ARG A N 1
ATOM 1510 C CA . ARG A 1 198 ? 5.196 0.903 5.707 1.00 93.25 198 ARG A CA 1
ATOM 1511 C C . ARG A 1 198 ? 3.832 0.651 6.371 1.00 93.25 198 ARG A C 1
ATOM 1513 O O . ARG A 1 198 ? 3.459 -0.506 6.529 1.00 93.25 198 ARG A O 1
ATOM 1520 N N . LEU A 1 199 ? 3.114 1.712 6.756 1.00 94.81 199 LEU A N 1
ATOM 1521 C CA . LEU A 1 199 ? 1.815 1.635 7.436 1.00 94.81 199 LEU A CA 1
ATOM 1522 C C . LEU A 1 199 ? 0.623 1.642 6.461 1.00 94.81 199 LEU A C 1
ATOM 1524 O O . LEU A 1 199 ? -0.484 1.279 6.845 1.00 94.81 199 LEU A O 1
ATOM 1528 N N . THR A 1 200 ? 0.830 1.990 5.186 1.00 95.19 200 THR A N 1
ATOM 1529 C CA . THR A 1 200 ? -0.218 2.006 4.145 1.00 95.19 200 THR A CA 1
ATOM 1530 C C . THR A 1 200 ? -0.190 0.767 3.247 1.00 95.19 200 THR A C 1
ATOM 1532 O O . THR A 1 200 ? -1.206 0.371 2.667 1.00 95.19 200 THR A O 1
ATOM 1535 N N . LEU A 1 201 ? 0.968 0.115 3.129 1.00 95.50 201 LEU A N 1
ATOM 1536 C CA . LEU A 1 201 ? 1.136 -1.064 2.279 1.00 95.50 201 LEU A CA 1
ATOM 1537 C C . LEU A 1 201 ? 0.343 -2.300 2.730 1.00 95.50 201 LEU A C 1
ATOM 1539 O O . LEU A 1 201 ? -0.168 -2.991 1.844 1.00 95.50 201 LEU A O 1
ATOM 1543 N N . PRO A 1 202 ? 0.181 -2.600 4.036 1.00 94.38 202 PRO A N 1
ATOM 1544 C CA . PRO A 1 202 ? -0.619 -3.743 4.466 1.00 94.38 202 PRO A CA 1
ATOM 1545 C C . PRO A 1 202 ? -2.060 -3.722 3.920 1.00 94.38 202 PRO A C 1
ATOM 1547 O O . PRO A 1 202 ? -2.507 -4.695 3.309 1.00 94.38 202 PRO A O 1
ATOM 1550 N N . SER A 1 203 ? -2.773 -2.599 4.044 1.00 93.12 203 SER A N 1
ATOM 1551 C CA . SER A 1 203 ? -4.155 -2.477 3.552 1.00 93.12 203 SER A CA 1
ATOM 1552 C C . SER A 1 203 ? -4.235 -2.568 2.025 1.00 93.12 203 SER A C 1
ATOM 1554 O O . SER A 1 203 ? -5.112 -3.251 1.489 1.00 93.12 203 SER A O 1
ATOM 1556 N N . SER A 1 204 ? -3.270 -1.964 1.324 1.00 93.75 204 SER A N 1
ATOM 1557 C CA . SER A 1 204 ? -3.156 -2.022 -0.138 1.00 93.75 204 SER A CA 1
ATOM 1558 C C . SER A 1 204 ? -2.935 -3.453 -0.638 1.00 93.75 204 SER A C 1
ATOM 1560 O O . SER A 1 204 ? -3.622 -3.914 -1.551 1.00 93.75 204 SER A O 1
ATOM 1562 N N . LEU A 1 205 ? -2.022 -4.201 -0.006 1.00 95.69 205 LEU A N 1
ATOM 1563 C CA . LEU A 1 205 ? -1.789 -5.615 -0.313 1.00 95.69 205 LEU A CA 1
ATOM 1564 C C . LEU A 1 205 ? -3.034 -6.464 -0.050 1.00 95.69 205 LEU A C 1
ATOM 1566 O O . LEU A 1 205 ? -3.335 -7.368 -0.835 1.00 95.69 205 LEU A O 1
ATOM 1570 N N . ALA A 1 206 ? -3.774 -6.159 1.014 1.00 95.31 206 ALA A N 1
ATOM 1571 C CA . ALA A 1 206 ? -5.013 -6.846 1.341 1.00 95.31 206 ALA A CA 1
ATOM 1572 C C . ALA A 1 206 ? -6.195 -6.477 0.421 1.00 95.31 206 ALA A C 1
ATOM 1574 O O . ALA A 1 206 ? -7.217 -7.164 0.446 1.00 95.31 206 ALA A O 1
ATOM 1575 N N . GLY A 1 207 ? -6.061 -5.436 -0.410 1.00 94.94 207 GLY A N 1
ATOM 1576 C CA . GLY A 1 207 ? -7.133 -4.944 -1.281 1.00 94.94 207 GLY A CA 1
ATOM 1577 C C . GLY A 1 207 ? -8.284 -4.303 -0.503 1.00 94.94 207 GLY A C 1
ATOM 1578 O O . GLY A 1 207 ? -9.439 -4.414 -0.913 1.00 94.94 207 GLY A O 1
ATOM 1579 N N . LEU A 1 208 ? -7.983 -3.689 0.643 1.00 95.12 208 LEU A N 1
ATOM 1580 C CA . LEU A 1 208 ? -8.971 -3.087 1.533 1.00 95.12 208 LEU A CA 1
ATOM 1581 C C . LEU A 1 208 ? -9.167 -1.595 1.237 1.00 95.12 208 LEU A C 1
ATOM 1583 O O . LEU A 1 208 ? -8.210 -0.913 0.863 1.00 95.12 208 LEU A O 1
ATOM 1587 N N . PRO A 1 209 ? -10.377 -1.054 1.455 1.00 94.44 209 PRO A N 1
ATOM 1588 C CA . PRO A 1 209 ? -10.566 0.388 1.492 1.00 94.44 209 PRO A CA 1
ATOM 1589 C C . PRO A 1 209 ? -9.865 0.982 2.722 1.00 94.44 209 PRO A C 1
ATOM 1591 O O . PRO A 1 209 ? -9.926 0.420 3.815 1.00 94.44 209 PRO A O 1
ATOM 1594 N N . ALA A 1 210 ? -9.234 2.142 2.548 1.00 95.50 210 ALA A N 1
ATOM 1595 C CA . ALA A 1 210 ? -8.605 2.901 3.624 1.00 95.50 210 ALA A CA 1
ATOM 1596 C C . ALA A 1 210 ? -8.868 4.401 3.439 1.00 95.50 210 ALA A C 1
ATOM 1598 O O . ALA A 1 210 ? -8.978 4.886 2.311 1.00 95.50 210 ALA A O 1
ATOM 1599 N N . LEU A 1 211 ? -8.966 5.127 4.552 1.00 95.31 211 LEU A N 1
ATOM 1600 C CA . LEU A 1 211 ? -9.137 6.578 4.590 1.00 95.31 211 LEU A CA 1
ATOM 1601 C C . LEU A 1 211 ? -8.050 7.178 5.479 1.00 95.31 211 LEU A C 1
ATOM 1603 O O . LEU A 1 211 ? -7.740 6.631 6.533 1.00 95.31 211 LEU A O 1
ATOM 1607 N N . SER A 1 212 ? -7.497 8.312 5.057 1.00 96.94 212 SER A N 1
ATOM 1608 C CA . SER A 1 212 ? -6.588 9.119 5.867 1.00 96.94 212 SER A CA 1
ATOM 1609 C C . SER A 1 212 ? -7.310 10.404 6.255 1.00 96.94 212 SER A C 1
ATOM 1611 O O . SER A 1 212 ? -7.853 11.096 5.392 1.00 96.94 212 SER A O 1
ATOM 1613 N N . LEU A 1 213 ? -7.363 10.682 7.556 1.00 95.44 213 LEU A N 1
ATOM 1614 C CA . LEU A 1 213 ? -8.021 11.852 8.128 1.00 95.44 213 LEU A CA 1
ATOM 1615 C C . LEU A 1 213 ? -7.006 12.616 8.987 1.00 95.44 213 LEU A C 1
ATOM 1617 O O . LEU A 1 213 ? -6.206 11.982 9.678 1.00 95.44 213 LEU A O 1
ATOM 1621 N N . PRO A 1 214 ? -7.016 13.958 8.966 1.00 96.06 214 PRO A N 1
ATOM 1622 C CA . PRO A 1 214 ? -6.162 14.741 9.845 1.00 96.06 214 PRO A CA 1
ATOM 1623 C C . PRO A 1 214 ? -6.639 14.590 11.293 1.00 96.06 214 PRO A C 1
ATOM 1625 O O . PRO A 1 214 ? -7.804 14.840 11.596 1.00 96.06 214 PRO A O 1
ATOM 1628 N N . VAL A 1 215 ? -5.729 14.192 12.179 1.00 94.69 215 VAL A N 1
ATOM 1629 C CA . VAL A 1 215 ? -6.016 13.959 13.607 1.00 94.69 215 VAL A CA 1
ATOM 1630 C C . VAL A 1 215 ? -5.204 14.852 14.546 1.00 94.69 215 VAL A C 1
ATOM 1632 O O . VAL A 1 215 ? -5.414 14.836 15.752 1.00 94.69 215 VAL A O 1
ATOM 1635 N N . GLY A 1 216 ? -4.283 15.647 14.005 1.00 91.19 216 GLY A N 1
ATOM 1636 C CA . GLY A 1 216 ? -3.440 16.540 14.785 1.00 91.19 216 GLY A CA 1
ATOM 1637 C C . GLY A 1 216 ? -2.475 17.332 13.913 1.00 91.19 216 GLY A C 1
ATOM 1638 O O . GLY A 1 216 ? -2.370 17.106 12.705 1.00 91.19 216 GLY A O 1
ATOM 1639 N N . MET A 1 217 ? -1.778 18.263 14.553 1.00 88.38 217 MET A N 1
ATOM 1640 C CA . MET A 1 217 ? -0.652 19.007 13.998 1.00 88.38 217 MET A CA 1
ATOM 1641 C C . MET A 1 217 ? 0.515 18.880 14.979 1.00 88.38 217 MET A C 1
ATOM 1643 O O . MET A 1 217 ? 0.284 18.794 16.186 1.00 88.38 217 MET A O 1
ATOM 1647 N N . ALA A 1 218 ? 1.735 18.835 14.451 1.00 64.88 218 ALA A N 1
ATOM 1648 C CA . ALA A 1 218 ? 2.976 18.808 15.221 1.00 64.88 218 ALA A CA 1
ATOM 1649 C C . ALA A 1 218 ? 3.779 20.080 14.949 1.00 64.88 218 ALA A C 1
ATOM 1651 O O . ALA A 1 218 ? 3.687 20.581 13.802 1.00 64.88 218 ALA A O 1
#

Secondary structure (DSSP, 8-state):
--S--TT-TTS--S----HHHHHHS--SS-TT-EEEEEHHHHHTS-HHHHHHHHHHHHHHHHTT-EEEEE--TTHHHHHHHHHHHHHHHHHHHGGG-SSSSSS-----SSHHHHHHHHHHHHS-HHHHHHHHHHHHHTSTTTTIIIIIHHHHHHHHHHHHHHHHTTT-SEEE--SSSSSPPPTTTTSS-HHHHHGGGTTTHHHHHHT-----------

Radius of gyration: 21.51 Å; chains: 1; bounding box: 50×39×60 Å

Sequence (218 aa):
LAGHDPKDATSARRLAGGHAAARRDAPGDLGGVRIGLDRWALEEAEAPVRAAIEAASEVLKERGATLAEVTLPLSEHALSAYALIAAAEASSNLARFDGVRFGRRERREDLMATYRATRGRGFGPEVKRRILLGTYALRAGYADRLYEKALALRARLIEGYRALFRSVDALLSPTSPGTAFRLGERLDDPLSMYRADRLTLPSSLAGLPALSLPVGMA

Foldseek 3Di:
DQDADPVDPPHDNDDPDCPVVCVVPPDPACAPAEEEEAPVQLVLADPVLNVLLVVVVVVNVVRHYHYDYDYQPCLVCLLQLCLQQVLQVLLVVCVPQQPPPDDDWDDDPDSVVRRCVRCVVVDDPVSVVSNVSNCVCCDPPNVVVGNVVSLVSLVSLLVRVVVVCVRGVYYRHRQFRYDDDDPPPCPVPVVVVSNRRSGVSSCVSNVHDDDDDDRDDD